Protein AF-A0A7Y4UH81-F1 (afdb_monomer)

Solvent-accessible surface area (backbone atoms only — not comparable to full-atom values): 15847 Å² total; per-residue (Å²): 135,81,87,89,79,61,69,38,48,38,46,36,42,36,43,50,53,72,85,37,46,56,83,72,76,69,72,43,49,103,84,30,41,36,91,85,60,34,36,53,45,70,41,88,90,43,88,36,34,39,32,44,33,40,73,42,84,60,77,89,83,88,86,81,84,91,74,88,83,87,77,70,76,57,55,67,92,91,72,85,78,74,82,45,81,77,49,65,50,57,66,77,90,62,74,50,54,78,57,93,94,44,81,46,78,73,62,79,56,60,46,65,77,39,58,43,62,53,53,39,26,34,70,34,75,34,39,37,33,38,38,49,33,47,74,58,73,46,38,25,32,58,78,68,45,66,34,54,76,80,43,72,33,48,48,36,38,29,30,32,40,38,85,87,53,46,63,35,37,37,39,42,32,35,84,87,42,82,70,42,56,40,68,68,31,43,56,36,51,81,94,53,62,37,48,47,34,66,80,73,78,80,85,77,50,75,75,38,65,57,94,49,62,46,48,74,43,63,77,44,77,67,63,38,32,42,77,76,41,71,50,73,45,53,54,46,46,70,45,46,81,22,50,41,42,54,30,25,76,55,87,79,92,64,65,46,22,44,26,38,31,30,67,36,72,37,68,18,68,37,102

Mean predicted aligned error: 14.72 Å

Foldseek 3Di:
DDDQDDWWKKKWKKFKDPQKFDADCPPQPPQQDDPQQWGWDDDPVDPRIIMIIHGDRDDDDDFDQPDDDDGDIDHDPPDDMDIDGPDMDIPDPQDWDDDPRGTDGQQDDWDWDAKPPLEDFAFDKIKTFTAQFAQFDWKAAPVRHTWAFPDTDRTITITGRHPPHAWAWMWIHHPNDDIDTHGIHHHADVPWAKDKDDQDDDDADAQDWDQWAIDIDTDADDKFKDWPDWDDAPQWDQGRRRGIGGGHNDDDDTDTKMWIAHPRRHIDIHD

pLDDT: mean 73.81, std 24.99, range [26.56, 98.62]

Sequence (271 aa):
MIAQDDIIAYDQVVTYDLAVLKLPVTPVDAAGTLSGGLTLTTNTAMAGQLTVSAFGVNSIVGTGTLLNLKLDVIGAAGMSSVLKIQKLVLNDDAQTNLTDGKVTIPPVCPTVTGIAPSSGAVGSVVTITGTNLSNVTSVKFSNNVTATITGNTATQVTVMVPAGAVNGPITVSKTGCTDVQTPVFTVGCTGVTITVNPATLAAATLNQAPNVTFTATGGTGPYQFTLSAGNLPNGLTLPTSGVMTGAPTVAGTFNFTVRARDANNCEGTRA

Nearest PDB structures (foldseek):
  1qhp-assembly1_A  TM=4.391E-01  e=5.306E-05  Geobacillus stearothermophilus
  1a47-assembly1_A  TM=4.465E-01  e=2.988E-04  Thermoanaerobacterium thermosulfurigenes
  1pby-assembly1_A  TM=2.417E-01  e=2.222E-04  Paracoccus denitrificans
  6arq-assembly1_D  TM=3.036E-01  e=3.423E-02  Homo sapiens
  3j8f-assembly1_7  TM=2.885E-01  e=2.809E-02  Homo sapiens

Structure (mmCIF, N/CA/C/O backbone):
data_AF-A0A7Y4UH81-F1
#
_entry.id   AF-A0A7Y4UH81-F1
#
loop_
_atom_site.group_PDB
_atom_site.id
_atom_site.type_symbol
_atom_site.label_atom_id
_atom_site.label_alt_id
_atom_site.label_comp_id
_atom_site.label_asym_id
_atom_site.label_entity_id
_atom_site.label_seq_id
_atom_site.pdbx_PDB_ins_code
_atom_site.Cartn_x
_atom_site.Cartn_y
_atom_site.Cartn_z
_atom_site.occupancy
_atom_site.B_iso_or_equiv
_atom_site.auth_seq_id
_atom_site.auth_comp_id
_atom_site.auth_asym_id
_atom_site.auth_atom_id
_atom_site.pdbx_PDB_model_num
ATOM 1 N N . MET A 1 1 ? -24.533 -3.492 1.949 1.00 28.70 1 MET A N 1
ATOM 2 C CA . MET A 1 1 ? -24.877 -4.445 3.022 1.00 28.70 1 MET A CA 1
ATOM 3 C C . MET A 1 1 ? -24.193 -3.922 4.274 1.00 28.70 1 MET A C 1
ATOM 5 O O . MET A 1 1 ? -22.973 -3.955 4.329 1.00 28.70 1 MET A O 1
ATOM 9 N N . ILE A 1 2 ? -24.941 -3.246 5.144 1.00 26.56 2 ILE A N 1
ATOM 10 C CA . ILE A 1 2 ? -24.410 -2.532 6.316 1.00 26.56 2 ILE A CA 1
ATOM 11 C C . ILE A 1 2 ? -24.405 -3.545 7.464 1.00 26.56 2 ILE A C 1
ATOM 13 O O . ILE A 1 2 ? -25.446 -4.146 7.716 1.00 26.56 2 ILE A O 1
ATOM 17 N N . ALA A 1 3 ? -23.249 -3.790 8.084 1.00 28.62 3 ALA A N 1
ATOM 18 C CA . ALA A 1 3 ? -23.172 -4.609 9.289 1.00 28.62 3 ALA A CA 1
ATOM 19 C C . ALA A 1 3 ? -23.913 -3.878 10.415 1.00 28.62 3 ALA A C 1
ATOM 21 O O . ALA A 1 3 ? -23.645 -2.709 10.691 1.00 28.62 3 ALA A O 1
ATOM 22 N N . GLN A 1 4 ? -24.911 -4.567 10.953 1.00 32.25 4 GLN A N 1
ATOM 23 C CA . GLN A 1 4 ? -25.835 -4.125 11.979 1.00 32.25 4 GLN A CA 1
ATOM 24 C C . GLN A 1 4 ? -25.342 -4.697 13.311 1.00 32.25 4 GLN A C 1
ATOM 26 O O . GLN A 1 4 ? -25.806 -5.747 13.724 1.00 32.25 4 GLN A O 1
ATOM 31 N N . ASP A 1 5 ? -24.408 -3.988 13.930 1.00 31.41 5 ASP A N 1
ATOM 32 C CA . ASP A 1 5 ? -23.955 -4.147 15.315 1.00 31.41 5 ASP A CA 1
ATOM 33 C C . ASP A 1 5 ? -24.194 -2.744 15.930 1.00 31.41 5 ASP A C 1
ATOM 35 O O . ASP A 1 5 ? -23.784 -1.748 15.332 1.00 31.41 5 ASP A O 1
ATOM 39 N N . ASP A 1 6 ? -24.915 -2.467 17.016 1.00 36.25 6 ASP A N 1
ATOM 40 C CA . ASP A 1 6 ? -25.464 -3.267 18.102 1.00 36.25 6 ASP A CA 1
ATOM 41 C C . ASP A 1 6 ? -26.554 -2.449 18.825 1.00 36.25 6 ASP A C 1
ATOM 43 O O . ASP A 1 6 ? -26.522 -1.212 18.864 1.00 36.25 6 ASP A O 1
ATOM 47 N N . ILE A 1 7 ? -27.520 -3.151 19.420 1.00 31.20 7 ILE A N 1
ATOM 48 C CA . ILE A 1 7 ? -28.606 -2.601 20.243 1.00 31.20 7 ILE A CA 1
ATOM 49 C C . ILE A 1 7 ? -28.052 -2.225 21.628 1.00 31.20 7 ILE A C 1
ATOM 51 O O . ILE A 1 7 ? -27.610 -3.095 22.383 1.00 31.20 7 ILE A O 1
ATOM 55 N N . ILE A 1 8 ? -28.133 -0.945 22.007 1.00 36.69 8 ILE A N 1
ATOM 56 C CA . ILE A 1 8 ? -27.682 -0.466 23.321 1.00 36.69 8 ILE A CA 1
ATOM 57 C C . ILE A 1 8 ? -28.879 -0.435 24.283 1.00 36.69 8 ILE A C 1
ATOM 59 O O . ILE A 1 8 ? -29.627 0.541 24.352 1.00 36.69 8 ILE A O 1
ATOM 63 N N . ALA A 1 9 ? -29.055 -1.506 25.058 1.00 35.16 9 ALA A N 1
ATOM 64 C CA . ALA A 1 9 ? -29.760 -1.401 26.331 1.00 35.16 9 ALA A CA 1
ATOM 65 C C . ALA A 1 9 ? -28.756 -0.910 27.378 1.00 35.16 9 ALA A C 1
ATOM 67 O O . ALA A 1 9 ? -27.587 -1.303 27.355 1.00 35.16 9 ALA A O 1
ATOM 68 N N . TYR A 1 10 ? -29.192 -0.016 28.258 1.00 42.19 10 TYR A N 1
ATOM 69 C CA . TYR A 1 10 ? -28.307 0.590 29.239 1.00 42.19 10 TYR A CA 1
ATOM 70 C C . TYR A 1 10 ? -28.938 0.580 30.634 1.00 42.19 10 TYR A C 1
ATOM 72 O O . TYR A 1 10 ? -30.104 0.951 30.747 1.00 42.19 10 TYR A O 1
ATOM 80 N N . ASP A 1 11 ? -28.167 0.181 31.658 1.00 40.31 11 ASP A N 1
ATOM 81 C CA . ASP A 1 11 ? -28.587 0.099 33.065 1.00 40.31 11 ASP A CA 1
ATOM 82 C C . ASP A 1 11 ? -27.658 0.924 33.993 1.00 40.31 11 ASP A C 1
ATOM 84 O O . ASP A 1 11 ? -26.450 0.657 34.093 1.00 40.31 11 ASP A O 1
ATOM 88 N N . GLN A 1 12 ? -28.182 1.974 34.644 1.00 46.16 12 GLN A N 1
ATOM 89 C CA . GLN A 1 12 ? -27.487 2.718 35.718 1.00 46.16 12 GLN A CA 1
ATOM 90 C C . GLN A 1 12 ? -27.801 2.106 37.053 1.00 46.16 12 GLN A C 1
ATOM 92 O O . GLN A 1 12 ? -28.948 1.781 37.300 1.00 46.16 12 GLN A O 1
ATOM 97 N N . VAL A 1 13 ? -26.835 2.140 37.965 1.00 41.31 13 VAL A N 1
ATOM 98 C CA . VAL A 1 13 ? -27.084 1.930 39.388 1.00 41.31 13 VAL A CA 1
ATOM 99 C C . VAL A 1 13 ? -26.597 3.153 40.166 1.00 41.31 13 VAL A C 1
ATOM 101 O O . VAL A 1 13 ? -25.401 3.451 40.219 1.00 41.31 13 VAL A O 1
ATOM 104 N N . VAL A 1 14 ? -27.539 3.873 40.768 1.00 45.22 14 VAL A N 1
ATOM 105 C CA . VAL A 1 14 ? -27.334 5.138 41.478 1.00 45.22 14 VAL A CA 1
ATOM 106 C C . VAL A 1 14 ? -27.597 4.924 42.962 1.00 45.22 14 VAL A C 1
ATOM 108 O O . VAL A 1 14 ? -28.639 4.391 43.320 1.00 45.22 14 VAL A O 1
ATOM 111 N N . THR A 1 15 ? -26.686 5.338 43.844 1.00 42.66 15 THR A N 1
ATOM 112 C CA . THR A 1 15 ? -26.898 5.208 45.297 1.00 42.66 15 THR A CA 1
ATOM 113 C C . THR A 1 15 ? -27.178 6.556 45.949 1.00 42.66 15 THR A C 1
ATOM 115 O O . THR A 1 15 ? -26.509 7.541 45.639 1.00 42.66 15 THR A O 1
ATOM 118 N N . TYR A 1 16 ? -28.173 6.599 46.831 1.00 39.72 16 TYR A N 1
ATOM 119 C CA . TYR A 1 16 ? -28.635 7.778 47.553 1.00 39.72 16 TYR A CA 1
ATOM 120 C C . TYR A 1 16 ? -28.952 7.429 49.011 1.00 39.72 16 TYR A C 1
ATOM 122 O O . TYR A 1 16 ? -29.270 6.287 49.341 1.00 39.72 16 TYR A O 1
ATOM 130 N N . ASP A 1 17 ? -28.872 8.424 49.890 1.00 42.78 17 ASP A N 1
ATOM 131 C CA . ASP A 1 17 ? -29.295 8.275 51.278 1.00 42.78 17 ASP A CA 1
ATOM 132 C C . ASP A 1 17 ? -30.824 8.420 51.379 1.00 42.78 17 ASP A C 1
ATOM 134 O O . ASP A 1 17 ? -31.393 9.467 51.055 1.00 42.78 17 ASP A O 1
ATOM 138 N N . LEU A 1 18 ? -31.494 7.363 51.846 1.00 41.56 18 LEU A N 1
ATOM 139 C CA . LEU A 1 18 ? -32.948 7.320 52.041 1.00 41.56 18 LEU A CA 1
ATOM 140 C C . LEU A 1 18 ? -33.452 8.292 53.115 1.00 41.56 18 LEU A C 1
ATOM 142 O O . LEU A 1 18 ? -34.646 8.602 53.137 1.00 41.56 18 LEU A O 1
ATOM 146 N N . ALA A 1 19 ? -32.576 8.776 53.999 1.00 35.12 19 ALA A N 1
ATOM 147 C CA . ALA A 1 19 ? -32.918 9.794 54.987 1.00 35.12 19 ALA A CA 1
ATOM 148 C C . ALA A 1 19 ? -32.981 11.214 54.387 1.00 35.12 19 ALA A C 1
ATOM 150 O O . ALA A 1 19 ? -33.517 12.118 55.030 1.00 35.12 19 ALA A O 1
ATOM 151 N N . VAL A 1 20 ? -32.459 11.413 53.166 1.00 31.33 20 VAL A N 1
ATOM 152 C CA . VAL A 1 20 ? -32.210 12.740 52.569 1.00 31.33 20 VAL A CA 1
ATOM 153 C C . VAL A 1 20 ? -32.859 12.916 51.187 1.00 31.33 20 VAL A C 1
ATOM 155 O O . VAL A 1 20 ? -33.279 14.022 50.844 1.00 31.33 20 VAL A O 1
ATOM 158 N N . LEU A 1 21 ? -32.977 11.852 50.385 1.00 29.73 21 LEU A N 1
ATOM 159 C CA . LEU A 1 21 ? -33.647 11.878 49.080 1.00 29.73 21 LEU A CA 1
ATOM 160 C C . LEU A 1 21 ? -34.890 10.979 49.075 1.00 29.73 21 LEU A C 1
ATOM 162 O O . LEU A 1 21 ? -34.806 9.771 49.295 1.00 29.73 21 LEU A O 1
ATOM 166 N N . LYS A 1 22 ? -36.046 11.565 48.742 1.00 41.88 22 LYS A N 1
ATOM 167 C CA . LYS A 1 22 ? -37.283 10.843 48.412 1.00 41.88 22 LYS A CA 1
ATOM 168 C C . LYS A 1 22 ? -37.619 11.102 46.947 1.00 41.88 22 LYS A C 1
ATOM 170 O O . LYS A 1 22 ? -37.708 12.256 46.543 1.00 41.88 22 LYS A O 1
ATOM 175 N N . LEU A 1 23 ? -37.815 10.045 46.159 1.00 38.44 23 LEU A N 1
ATOM 176 C CA . LEU A 1 23 ? -38.256 10.178 44.770 1.00 38.44 23 LEU A CA 1
ATOM 177 C C . LEU A 1 23 ? -39.734 10.607 44.749 1.00 38.44 23 LEU A C 1
ATOM 179 O O . LEU A 1 23 ? -40.561 9.919 45.356 1.00 38.44 23 LEU A O 1
ATOM 183 N N . PRO A 1 24 ? -40.104 11.711 44.078 1.00 38.59 24 PRO A N 1
ATOM 184 C CA . PRO A 1 24 ? -41.506 11.998 43.816 1.00 38.59 24 PRO A CA 1
ATOM 185 C C . PRO A 1 24 ? -42.056 10.929 42.864 1.00 38.59 24 PRO A C 1
ATOM 187 O O . PRO A 1 24 ? -41.487 10.664 41.810 1.00 38.59 24 PRO A O 1
ATOM 190 N N . VAL A 1 25 ? -43.175 10.306 43.236 1.00 38.47 25 VAL A N 1
ATOM 191 C CA . VAL A 1 25 ? -43.816 9.180 42.521 1.00 38.47 25 VAL A CA 1
ATOM 192 C C . VAL A 1 25 ? -44.454 9.568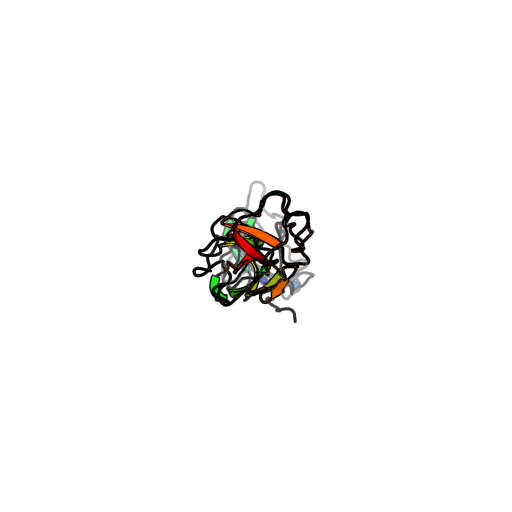 41.175 1.00 38.47 25 VAL A C 1
ATOM 194 O O . VAL A 1 25 ? -45.261 8.832 40.622 1.00 38.47 25 VAL A O 1
ATOM 197 N N . THR A 1 26 ? -44.106 10.715 40.601 1.00 36.75 26 THR A N 1
ATOM 198 C CA . THR A 1 26 ? -44.703 11.213 39.357 1.00 36.75 26 THR A CA 1
ATOM 199 C C . THR A 1 26 ? -43.615 11.777 38.444 1.00 36.75 26 THR A C 1
ATOM 201 O O . THR A 1 26 ? -42.910 12.686 38.883 1.00 36.75 26 THR A O 1
ATOM 204 N N . PRO A 1 27 ? -43.472 11.290 37.193 1.00 40.78 27 PRO A N 1
ATOM 205 C CA . PRO A 1 27 ? -44.455 10.544 36.407 1.00 40.78 27 PRO A CA 1
ATOM 206 C C . PRO A 1 27 ? -44.073 9.061 36.271 1.00 40.78 27 PRO A C 1
ATOM 208 O O . PRO A 1 27 ? -43.687 8.631 35.191 1.00 40.78 27 PRO A O 1
ATOM 211 N N . VAL A 1 28 ? -44.143 8.292 37.358 1.00 39.91 28 VAL A N 1
ATOM 212 C CA . VAL A 1 28 ? -43.910 6.844 37.323 1.00 39.91 28 VAL A CA 1
ATOM 213 C C . VAL A 1 28 ? -45.283 6.172 37.310 1.00 39.91 28 VAL A C 1
ATOM 215 O O . VAL A 1 28 ? -46.068 6.375 38.238 1.00 39.91 28 VAL A O 1
ATOM 218 N N . ASP A 1 29 ? -45.627 5.440 36.250 1.00 44.34 29 ASP A N 1
ATOM 219 C CA . ASP A 1 29 ? -46.840 4.614 36.272 1.00 44.34 29 ASP A CA 1
ATOM 220 C C . ASP A 1 29 ? -46.725 3.497 37.331 1.00 44.34 29 ASP A C 1
ATOM 222 O O . ASP A 1 29 ? -45.662 3.265 37.907 1.00 44.34 29 ASP A O 1
ATOM 226 N N . ALA A 1 30 ? -47.817 2.781 37.616 1.00 42.78 30 ALA A N 1
ATOM 227 C CA . ALA A 1 30 ? -47.825 1.710 38.622 1.00 42.78 30 ALA A CA 1
ATOM 228 C C . ALA A 1 30 ? -46.824 0.561 38.334 1.00 42.78 30 ALA A C 1
ATOM 230 O O . ALA A 1 30 ? -46.660 -0.319 39.178 1.00 42.78 30 ALA A O 1
ATOM 231 N N . ALA A 1 31 ? -46.168 0.573 37.166 1.00 47.56 31 ALA A N 1
ATOM 232 C CA . ALA A 1 31 ? -45.163 -0.387 36.730 1.00 47.56 31 ALA A CA 1
ATOM 233 C C . ALA A 1 31 ? -43.713 0.149 36.768 1.00 47.56 31 ALA A C 1
ATOM 235 O O . ALA A 1 31 ? -42.798 -0.637 36.531 1.00 47.56 31 ALA A O 1
ATOM 236 N N . GLY A 1 32 ? -43.463 1.426 37.097 1.00 47.88 32 GLY A N 1
ATOM 237 C CA . GLY A 1 32 ? -42.094 1.968 37.174 1.00 47.88 32 GLY A CA 1
ATOM 238 C C . GLY A 1 32 ? -41.628 2.778 35.954 1.00 47.88 32 GLY A C 1
ATOM 239 O O . GLY A 1 32 ? -40.447 3.133 35.875 1.00 47.88 32 GLY A O 1
ATOM 240 N N . THR A 1 33 ? -42.511 3.071 34.996 1.00 41.03 33 THR A N 1
ATOM 241 C CA . THR A 1 33 ? -42.127 3.593 33.671 1.00 41.03 33 THR A CA 1
ATOM 242 C C . THR A 1 33 ? -42.256 5.115 33.586 1.00 41.03 33 THR A C 1
ATOM 244 O O . THR A 1 33 ? -43.304 5.674 33.913 1.00 41.03 33 THR A O 1
ATOM 247 N N . LEU A 1 34 ? -41.204 5.789 33.109 1.00 42.75 34 LEU A N 1
ATOM 248 C CA . LEU A 1 34 ? -41.209 7.201 32.716 1.00 42.75 34 LEU A CA 1
ATOM 249 C C . LEU A 1 34 ? -41.473 7.351 31.201 1.00 42.75 34 LEU A C 1
ATOM 251 O O . LEU A 1 34 ? -41.205 6.454 30.399 1.00 42.75 34 LEU A O 1
ATOM 255 N N . SER A 1 35 ? -41.938 8.532 30.780 1.00 42.62 35 SER A N 1
ATOM 256 C CA . SER A 1 35 ? -42.075 8.911 29.361 1.00 42.62 35 SER A CA 1
ATOM 257 C C . SER A 1 35 ? -40.779 8.660 28.568 1.00 42.62 35 SER A C 1
ATOM 259 O O . SER A 1 35 ? -39.740 9.222 28.905 1.00 42.62 35 SER A O 1
ATOM 261 N N . GLY A 1 36 ? -40.856 7.887 27.475 1.00 49.44 36 GLY A N 1
ATOM 262 C CA . GLY A 1 36 ? -39.732 7.638 26.556 1.00 49.44 36 GLY A CA 1
ATOM 263 C C . GLY A 1 36 ? -39.054 6.266 26.679 1.00 49.44 36 GLY A C 1
ATOM 264 O O . GLY A 1 36 ? -37.980 6.087 26.116 1.00 49.44 36 GLY A O 1
ATOM 265 N N . GLY A 1 37 ? -39.654 5.302 27.393 1.00 49.28 37 GLY A N 1
ATOM 266 C CA . GLY A 1 37 ? -39.103 3.941 27.534 1.00 49.28 37 GLY A CA 1
ATOM 267 C C . GLY A 1 37 ? -37.986 3.823 28.577 1.00 49.28 37 GLY A C 1
ATOM 268 O O . GLY A 1 37 ? -37.239 2.846 28.583 1.00 49.28 37 GLY A O 1
ATOM 269 N N . LEU A 1 38 ? -37.870 4.834 29.443 1.00 48.62 38 LEU A N 1
ATOM 270 C CA . LEU A 1 38 ? -36.972 4.869 30.589 1.00 48.62 38 LEU A CA 1
ATOM 271 C C . LEU A 1 38 ? -37.691 4.241 31.792 1.00 48.62 38 LEU A C 1
ATOM 273 O O . LEU A 1 38 ? -38.763 4.704 32.176 1.00 48.62 38 LEU A O 1
ATOM 277 N N . THR A 1 39 ? -37.113 3.210 32.396 1.00 54.94 39 THR A N 1
ATOM 278 C CA . THR A 1 39 ? -37.646 2.566 33.604 1.00 54.94 39 THR A CA 1
ATOM 279 C C . THR A 1 39 ? -36.772 2.944 34.792 1.00 54.94 39 THR A C 1
ATOM 281 O O . THR A 1 39 ? -35.544 2.892 34.704 1.00 54.94 39 THR A O 1
ATOM 284 N N . LEU A 1 40 ? -37.398 3.353 35.894 1.00 54.62 40 LEU A N 1
ATOM 285 C CA . LEU A 1 40 ? -36.723 3.609 37.162 1.00 54.62 40 LEU A CA 1
ATOM 286 C C . LEU A 1 40 ? -37.158 2.543 38.159 1.00 54.62 40 LEU A C 1
ATOM 288 O O . LEU A 1 40 ? -38.323 2.503 38.552 1.00 54.62 40 LEU A O 1
ATOM 292 N N . THR A 1 41 ? -36.237 1.695 38.598 1.00 55.44 41 THR A N 1
ATOM 293 C CA . THR A 1 41 ? -36.550 0.645 39.574 1.00 55.44 41 THR A CA 1
ATOM 294 C C . THR A 1 41 ? -35.727 0.857 40.833 1.00 55.44 41 THR A C 1
ATOM 296 O O . THR A 1 41 ? -34.502 0.903 40.790 1.00 55.44 41 THR A O 1
ATOM 299 N N . THR A 1 42 ? -36.385 1.002 41.980 1.00 50.34 42 THR A N 1
ATOM 300 C CA . THR A 1 42 ? -35.697 0.969 43.273 1.00 50.34 42 THR A CA 1
ATOM 301 C C . THR A 1 42 ? -35.351 -0.479 43.607 1.00 50.34 42 THR A C 1
ATOM 303 O O . THR A 1 42 ? -36.194 -1.371 43.502 1.00 50.34 42 THR A O 1
ATOM 306 N N . ASN A 1 43 ? -34.105 -0.748 43.999 1.00 50.06 43 ASN A N 1
ATOM 307 C CA . ASN A 1 43 ? -33.724 -2.099 44.396 1.00 50.06 43 ASN A CA 1
ATOM 308 C C . ASN A 1 43 ? -34.275 -2.389 45.800 1.00 50.06 43 ASN A C 1
ATOM 310 O O . ASN A 1 43 ? -33.766 -1.885 46.801 1.00 50.06 43 ASN A O 1
ATOM 314 N N . THR A 1 44 ? -35.306 -3.227 45.894 1.00 45.72 44 THR A N 1
ATOM 315 C CA . THR A 1 44 ? -35.934 -3.580 47.177 1.00 45.72 44 THR A CA 1
ATOM 316 C C . THR A 1 44 ? -35.041 -4.436 48.078 1.00 45.72 44 THR A C 1
ATOM 318 O O . THR A 1 44 ? -35.298 -4.514 49.276 1.00 45.72 44 THR A O 1
ATOM 321 N N . ALA A 1 45 ? -33.993 -5.064 47.533 1.00 44.31 45 ALA A N 1
ATOM 322 C CA . ALA A 1 45 ? -33.003 -5.822 48.297 1.00 44.31 45 ALA A CA 1
ATOM 323 C C . ALA A 1 45 ? -31.842 -4.947 48.814 1.00 44.31 45 ALA A C 1
ATOM 325 O O . ALA A 1 45 ? -31.139 -5.356 49.737 1.00 44.31 45 ALA A O 1
ATOM 326 N N . MET A 1 46 ? -31.642 -3.744 48.253 1.00 47.66 46 MET A N 1
ATOM 327 C CA . MET A 1 46 ? -30.588 -2.799 48.645 1.00 47.66 46 MET A CA 1
ATOM 328 C C . MET A 1 46 ? -31.143 -1.378 48.773 1.00 47.66 46 MET A C 1
ATOM 330 O O . MET A 1 46 ? -31.195 -0.606 47.815 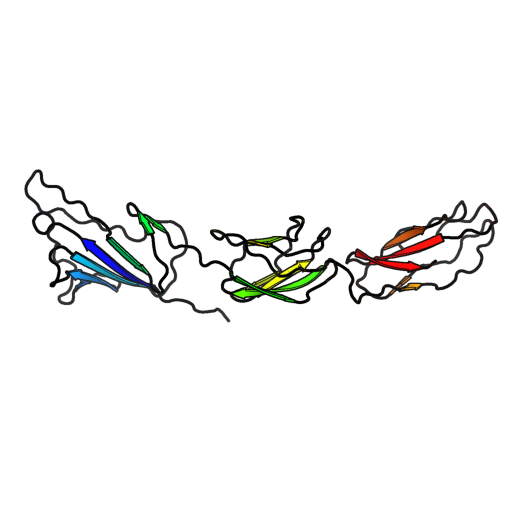1.00 47.66 46 MET A O 1
ATOM 334 N N . ALA A 1 47 ? -31.532 -1.030 49.997 1.00 44.38 47 ALA A N 1
ATOM 335 C CA . ALA A 1 47 ? -32.048 0.282 50.358 1.00 44.38 47 ALA A CA 1
ATOM 336 C C . ALA A 1 47 ? -31.098 1.412 49.887 1.00 44.38 47 ALA A C 1
ATOM 338 O O . ALA A 1 47 ? -29.907 1.392 50.193 1.00 44.38 47 ALA A O 1
ATOM 339 N N . GLY A 1 48 ? -31.624 2.386 49.132 1.00 48.94 48 GLY A N 1
ATOM 340 C CA . GLY A 1 48 ? -30.859 3.530 48.621 1.00 48.94 48 GLY A CA 1
ATOM 341 C C . GLY A 1 48 ? -30.239 3.321 47.243 1.00 48.94 48 GLY A C 1
ATOM 342 O O . GLY A 1 48 ? -29.429 4.136 46.832 1.00 48.94 48 GLY A O 1
ATOM 343 N N . GLN A 1 49 ? -30.588 2.261 46.513 1.00 50.94 49 GLN A N 1
ATOM 344 C CA . GLN A 1 49 ? -30.121 2.027 45.147 1.00 50.94 49 GLN A CA 1
ATOM 345 C C . GLN A 1 49 ? -31.261 2.219 44.126 1.00 50.94 49 GLN A C 1
ATOM 347 O O . GLN A 1 49 ? -32.335 1.633 44.261 1.00 50.94 49 GLN A O 1
ATOM 352 N N . LEU A 1 50 ? -31.021 3.049 43.110 1.00 55.53 50 LEU A N 1
ATOM 353 C CA . LEU A 1 50 ? -31.916 3.353 41.998 1.00 55.53 50 LEU A CA 1
ATOM 354 C C . LEU A 1 50 ? -31.307 2.831 40.703 1.00 55.53 50 LEU A C 1
ATOM 356 O O . LEU A 1 50 ? -30.207 3.235 40.324 1.00 55.53 50 LEU A O 1
ATOM 360 N N . THR A 1 51 ? -32.049 1.975 40.023 1.00 55.50 51 THR A N 1
ATOM 361 C CA . THR A 1 51 ? -31.696 1.472 38.710 1.00 55.50 51 THR A CA 1
ATOM 362 C C . THR A 1 51 ? -32.378 2.308 37.628 1.00 55.50 51 THR A C 1
ATOM 364 O O . THR A 1 51 ? -33.583 2.540 37.721 1.00 55.50 51 THR A O 1
ATOM 367 N N . VAL A 1 52 ? -31.625 2.801 36.639 1.00 57.09 52 VAL A N 1
ATOM 368 C CA . VAL A 1 52 ? -32.167 3.578 35.507 1.00 57.09 52 VAL A CA 1
ATOM 369 C C . VAL A 1 52 ? -31.906 2.819 34.215 1.00 57.09 52 VAL A C 1
ATOM 371 O O . VAL A 1 52 ? -30.761 2.771 33.767 1.00 57.09 52 VAL A O 1
ATOM 374 N N . SER A 1 53 ? -32.955 2.276 33.603 1.00 53.31 53 SER A N 1
ATOM 375 C CA . SER A 1 53 ? -32.840 1.480 32.380 1.00 53.31 53 SER A CA 1
ATOM 376 C C . SER A 1 53 ? -33.487 2.190 31.192 1.00 53.31 53 SER A C 1
ATOM 378 O O . SER A 1 53 ? -34.625 2.638 31.300 1.00 53.31 53 SER A O 1
ATOM 380 N N . ALA A 1 54 ? -32.803 2.287 30.051 1.00 54.31 54 ALA A N 1
ATOM 381 C CA . ALA A 1 54 ? -33.369 2.832 28.809 1.00 54.31 54 ALA A CA 1
ATOM 382 C C . ALA A 1 54 ? -33.185 1.850 27.644 1.00 54.31 54 ALA A C 1
ATOM 384 O O . ALA A 1 54 ? -32.112 1.262 27.494 1.00 54.31 54 ALA A O 1
ATOM 385 N N . PHE A 1 55 ? -34.204 1.713 26.791 1.00 44.53 55 PHE A N 1
ATOM 386 C CA . PHE A 1 55 ? -34.127 0.925 25.556 1.00 44.53 55 PHE A CA 1
ATOM 387 C C . PHE A 1 55 ? -33.945 1.855 24.348 1.00 44.53 55 PHE A C 1
ATOM 389 O O . PHE A 1 55 ? -34.908 2.450 23.865 1.00 44.53 55 PHE A O 1
ATOM 396 N N . GLY A 1 56 ? -32.708 2.000 23.862 1.00 46.69 56 GLY A N 1
ATOM 397 C CA . GLY A 1 56 ? -32.391 2.760 22.651 1.00 46.69 56 GLY A CA 1
ATOM 398 C C . GLY A 1 56 ? -31.844 1.852 21.548 1.00 46.69 56 GLY A C 1
ATOM 399 O O . GLY A 1 56 ? -30.844 1.173 21.731 1.00 46.69 56 GLY A O 1
ATOM 400 N N . VAL A 1 57 ? -32.476 1.852 20.373 1.00 33.78 57 VAL A N 1
ATOM 401 C CA . VAL A 1 57 ? -32.097 0.994 19.228 1.00 33.78 57 VAL A CA 1
ATOM 402 C C . VAL A 1 57 ? -30.940 1.539 18.371 1.00 33.78 57 VAL A C 1
ATOM 404 O O . VAL A 1 57 ? -30.650 0.963 17.329 1.00 33.78 57 VAL A O 1
ATOM 407 N N . ASN A 1 58 ? -30.271 2.625 18.784 1.00 38.41 58 ASN A N 1
ATOM 408 C CA . ASN A 1 58 ? -29.225 3.285 17.990 1.00 38.41 58 ASN A CA 1
ATOM 409 C C . ASN A 1 58 ? -27.936 3.505 18.799 1.00 38.41 58 ASN A C 1
ATOM 411 O O . ASN A 1 58 ? -27.986 3.939 19.951 1.00 38.41 58 ASN A O 1
ATOM 415 N N . SER A 1 59 ? -26.786 3.261 18.165 1.00 40.47 59 SER A N 1
ATOM 416 C CA . SER A 1 59 ? -25.459 3.438 18.760 1.00 40.47 59 SER A CA 1
ATOM 417 C C . SER A 1 59 ? -25.167 4.898 19.132 1.00 40.47 59 SER A C 1
ATOM 419 O O . SER A 1 59 ? -25.440 5.814 18.356 1.00 40.47 59 SER A O 1
ATOM 421 N N . ILE A 1 60 ? -24.558 5.124 20.300 1.00 41.66 60 ILE A N 1
ATOM 422 C CA . ILE A 1 60 ? -24.113 6.450 20.753 1.00 41.66 60 ILE A CA 1
ATOM 423 C C . ILE A 1 60 ? -22.638 6.622 20.371 1.00 41.66 60 ILE A C 1
ATOM 425 O O . ILE A 1 60 ? -21.786 5.867 20.831 1.00 41.66 60 ILE A O 1
ATOM 429 N N . VAL A 1 61 ? -22.323 7.623 19.544 1.00 36.91 61 VAL A N 1
ATOM 430 C CA . VAL A 1 61 ? -20.949 7.994 19.157 1.00 36.91 61 VAL A CA 1
ATOM 431 C C . VAL A 1 61 ? -20.676 9.463 19.490 1.00 36.91 61 VAL A C 1
ATOM 433 O O . VAL A 1 61 ? -21.532 10.316 19.268 1.00 36.91 61 VAL A O 1
ATOM 436 N N . GLY A 1 62 ? -19.480 9.775 20.005 1.00 36.94 62 GLY A N 1
ATOM 437 C CA . GLY A 1 62 ? -19.042 11.147 20.309 1.00 36.94 62 GLY A CA 1
ATOM 438 C C . GLY A 1 62 ? -18.686 11.393 21.781 1.00 36.94 62 GLY A C 1
ATOM 439 O O . GLY A 1 62 ? -18.551 10.460 22.569 1.00 36.94 62 GLY A O 1
ATOM 440 N N . THR A 1 63 ? -18.501 12.665 22.145 1.00 33.91 63 THR A N 1
ATOM 441 C CA . THR A 1 63 ? -18.273 13.128 23.524 1.00 33.91 63 THR A CA 1
ATOM 442 C C . THR A 1 63 ? -19.436 14.020 23.967 1.00 33.91 63 THR A C 1
ATOM 444 O O . THR A 1 63 ? -19.872 14.891 23.219 1.00 33.91 63 THR A O 1
ATOM 447 N N . GLY A 1 64 ? -19.965 13.816 25.176 1.00 36.00 64 GLY A N 1
ATOM 448 C CA . GLY A 1 64 ? -21.090 14.603 25.690 1.00 36.00 64 GLY A CA 1
ATOM 449 C C . GLY A 1 64 ? -21.703 14.028 26.966 1.00 36.00 64 GLY A C 1
ATOM 450 O O . GLY A 1 64 ? -21.278 12.984 27.458 1.00 36.00 64 GLY A O 1
ATOM 451 N N . THR A 1 65 ? -22.707 14.722 27.502 1.00 39.72 65 THR A N 1
ATOM 452 C CA . THR A 1 65 ? -23.492 14.271 28.660 1.00 39.72 65 THR A CA 1
ATOM 453 C C . THR A 1 65 ? -24.629 13.367 28.180 1.00 39.72 65 THR A C 1
ATOM 455 O O . THR A 1 65 ? -25.533 13.847 27.503 1.00 39.72 65 THR A O 1
ATOM 458 N N . LEU A 1 66 ? -24.596 12.070 28.519 1.00 45.78 66 LEU A N 1
ATOM 459 C CA . LEU A 1 66 ? -25.618 11.098 28.085 1.00 45.78 66 LEU A CA 1
ATOM 460 C C . LEU A 1 66 ? -26.973 11.272 28.785 1.00 45.78 66 LEU A C 1
ATOM 462 O O . LEU A 1 66 ? -28.018 11.052 28.182 1.00 45.78 66 LEU A O 1
ATOM 466 N N . LEU A 1 67 ? -26.962 11.627 30.066 1.00 50.22 67 LEU A N 1
ATOM 467 C CA . LEU A 1 67 ? -28.158 11.776 30.882 1.00 50.22 67 LEU A CA 1
ATOM 468 C C . LEU A 1 67 ? -27.911 12.887 31.895 1.00 50.22 67 LEU A C 1
ATOM 470 O O . LEU A 1 67 ? -26.859 12.922 32.530 1.00 50.22 67 LEU A O 1
ATOM 474 N N . ASN A 1 68 ? -28.891 13.772 32.062 1.00 42.84 68 ASN A N 1
ATOM 475 C CA . ASN A 1 68 ? -28.881 14.773 33.118 1.00 42.84 68 ASN A CA 1
ATOM 476 C C . ASN A 1 68 ? -30.068 14.498 34.048 1.00 42.84 68 ASN A C 1
ATOM 478 O O . ASN A 1 68 ? -31.212 14.788 33.704 1.00 42.84 68 ASN A O 1
ATOM 482 N N . LEU A 1 69 ? -29.807 13.881 35.202 1.00 49.75 69 LEU A N 1
ATOM 483 C CA . LEU A 1 69 ? -30.830 13.611 36.213 1.00 49.75 69 LEU A CA 1
ATOM 484 C C . LEU A 1 69 ? -30.907 14.799 37.168 1.00 49.75 69 LEU A C 1
ATOM 486 O O . LEU A 1 69 ? -29.964 15.065 37.911 1.00 49.75 69 LEU A O 1
ATOM 490 N N . LYS A 1 70 ? -32.044 15.496 37.175 1.00 42.53 70 LYS A N 1
ATOM 491 C CA . LYS A 1 70 ? -32.365 16.453 38.234 1.00 42.53 70 LYS A CA 1
ATOM 492 C C . LYS A 1 70 ? -33.170 15.722 39.304 1.00 42.53 70 LYS A C 1
ATOM 494 O O . LYS A 1 70 ? -34.298 15.315 39.047 1.00 42.53 70 LYS A O 1
ATOM 499 N N . LEU A 1 71 ? -32.584 15.545 40.481 1.00 48.34 71 LEU A N 1
ATOM 500 C CA . LEU A 1 71 ? -33.261 14.982 41.646 1.00 48.34 71 LEU A CA 1
ATOM 501 C C . LEU A 1 71 ? -33.459 16.097 42.672 1.00 48.34 71 LEU A C 1
ATOM 503 O O . LEU A 1 71 ? -32.496 16.775 43.033 1.00 48.34 71 LEU A O 1
ATOM 507 N N . ASP A 1 72 ? -34.690 16.291 43.135 1.00 41.44 72 ASP A N 1
ATOM 508 C CA . ASP A 1 72 ? -34.973 17.236 44.211 1.00 41.44 72 ASP A CA 1
ATOM 509 C C . ASP A 1 72 ? -34.633 16.593 45.564 1.00 41.44 72 ASP A C 1
ATOM 511 O O . ASP A 1 72 ? -35.026 15.464 45.866 1.00 41.44 72 ASP A O 1
ATOM 515 N N . VAL A 1 73 ? -33.873 17.314 46.387 1.00 40.91 73 VAL A N 1
ATOM 516 C CA . VAL A 1 73 ? -33.528 16.886 47.746 1.00 40.91 73 VAL A CA 1
ATOM 517 C C . VAL A 1 73 ? -34.698 17.225 48.667 1.00 40.91 73 VAL A C 1
ATOM 519 O O . VAL A 1 73 ? -35.055 18.393 48.809 1.00 40.91 73 VAL A O 1
ATOM 522 N N . ILE A 1 74 ? -35.287 16.218 49.314 1.00 44.00 74 ILE A N 1
ATOM 523 C CA . ILE A 1 74 ? -36.359 16.399 50.302 1.00 44.00 74 ILE A CA 1
ATOM 524 C C . ILE A 1 74 ? -35.798 15.978 51.664 1.00 44.00 74 ILE A C 1
ATOM 526 O O . ILE A 1 74 ? -35.930 14.824 52.065 1.00 44.00 74 ILE A O 1
ATOM 530 N N . GLY A 1 75 ? -35.160 16.915 52.369 1.00 41.97 75 GLY A N 1
ATOM 531 C CA . GLY A 1 75 ? -34.511 16.667 53.659 1.00 41.97 75 GLY A CA 1
ATOM 532 C C . GLY A 1 75 ? -34.554 17.876 54.597 1.00 41.97 75 GLY A C 1
ATOM 533 O O . GLY A 1 75 ? -34.883 18.989 54.187 1.00 41.97 75 GLY A O 1
ATOM 534 N N . ALA A 1 76 ? -34.240 17.653 55.876 1.00 38.50 76 ALA A N 1
ATOM 535 C CA . ALA A 1 76 ? -34.132 18.724 56.867 1.00 38.50 76 ALA A CA 1
ATOM 536 C C . ALA A 1 76 ? -32.995 19.702 56.507 1.00 38.50 76 ALA A C 1
ATOM 538 O O . ALA A 1 76 ? -31.983 19.310 55.920 1.00 38.50 76 ALA A O 1
ATOM 539 N N . ALA A 1 77 ? -33.151 20.980 56.868 1.00 37.16 77 ALA A N 1
ATOM 540 C CA . ALA A 1 77 ? -32.157 22.015 56.587 1.00 37.16 77 ALA A CA 1
ATOM 541 C C . ALA A 1 77 ? -30.766 21.618 57.124 1.00 37.16 77 ALA A C 1
ATOM 543 O O . ALA A 1 77 ? -30.625 21.282 58.297 1.00 37.16 77 ALA A O 1
ATOM 544 N N . GLY A 1 78 ? -29.745 21.667 56.261 1.00 40.78 78 GLY A N 1
ATOM 545 C CA . GLY A 1 78 ? -28.355 21.343 56.612 1.00 40.78 78 GLY A CA 1
ATOM 546 C C . GLY A 1 78 ? -27.875 19.939 56.224 1.00 40.78 78 GLY A C 1
ATOM 547 O O . GLY A 1 78 ? -26.706 19.633 56.446 1.00 40.78 78 GLY A O 1
ATOM 548 N N . MET A 1 79 ? -28.718 19.095 55.621 1.00 38.91 79 MET A N 1
ATOM 549 C CA . MET A 1 79 ? -28.294 17.792 55.088 1.00 38.91 79 MET A CA 1
ATOM 550 C C . MET A 1 79 ? -27.814 17.888 53.630 1.00 38.91 79 MET A C 1
ATOM 552 O O . MET A 1 79 ? -28.365 18.643 52.832 1.00 38.91 79 MET A O 1
ATOM 556 N N . SER A 1 80 ? -26.797 17.094 53.278 1.00 39.47 80 SER A N 1
ATOM 557 C CA . SER A 1 80 ? -26.269 16.949 51.915 1.00 39.47 80 SER A CA 1
ATOM 558 C C . SER A 1 80 ? -26.194 15.469 51.550 1.00 39.47 80 SER A C 1
ATOM 560 O O . SER A 1 80 ? -25.810 14.643 52.375 1.00 39.47 80 SER A O 1
ATOM 562 N N . SER A 1 81 ? -26.560 15.130 50.317 1.00 41.59 81 SER A N 1
ATOM 563 C CA . SER A 1 81 ? -26.394 13.793 49.746 1.00 41.59 81 SER A CA 1
ATOM 564 C C . SER A 1 81 ? -25.548 13.884 48.490 1.00 41.59 81 SER A C 1
ATOM 566 O O . SER A 1 81 ? -25.770 14.751 47.648 1.00 41.59 81 SER A O 1
ATOM 568 N N . VAL A 1 82 ? -24.584 12.976 48.354 1.00 43.34 82 VAL A N 1
ATOM 569 C CA . VAL A 1 82 ? -23.737 12.882 47.162 1.00 43.34 82 VAL A CA 1
ATOM 570 C C . VAL A 1 82 ? -24.287 11.775 46.273 1.00 43.34 82 VAL A C 1
ATOM 572 O O . VAL A 1 82 ? -24.223 10.603 46.638 1.00 43.34 82 VAL A O 1
ATOM 575 N N . LEU A 1 83 ? -24.808 12.138 45.100 1.00 46.72 83 LEU A N 1
ATOM 576 C CA . LEU A 1 83 ? -25.198 11.174 44.075 1.00 46.72 83 LEU A CA 1
ATOM 577 C C . LEU A 1 83 ? -23.933 10.630 43.404 1.00 46.72 83 LEU A C 1
ATOM 579 O O . LEU A 1 83 ? -23.256 11.357 42.679 1.00 46.72 83 LEU A O 1
ATOM 583 N N . LYS A 1 84 ? -23.590 9.364 43.653 1.00 49.28 84 LYS A N 1
ATOM 584 C CA . LYS A 1 84 ? -22.447 8.709 42.998 1.00 49.28 84 LYS A CA 1
ATOM 585 C C . LYS A 1 84 ? -22.946 7.685 41.989 1.00 49.28 84 LYS A C 1
ATOM 587 O O . LYS A 1 84 ? -23.684 6.768 42.348 1.00 49.28 84 LYS A O 1
ATOM 592 N N . ILE A 1 85 ? -22.515 7.833 40.737 1.00 52.25 85 ILE A N 1
ATOM 593 C CA . ILE A 1 85 ? -22.687 6.803 39.711 1.00 52.25 85 ILE A CA 1
ATOM 594 C C . ILE A 1 85 ? -21.669 5.706 40.016 1.00 52.25 85 ILE A C 1
ATOM 596 O O . ILE A 1 85 ? -20.466 5.939 39.908 1.00 52.25 85 ILE A O 1
ATOM 600 N N . GLN A 1 86 ? -22.138 4.535 40.447 1.00 48.84 86 GLN A N 1
ATOM 601 C CA . GLN A 1 86 ? -21.243 3.436 40.822 1.00 48.84 86 GLN A CA 1
ATOM 602 C C . GLN A 1 86 ? -20.920 2.515 39.650 1.00 48.84 86 GLN A C 1
ATOM 604 O O . GLN A 1 86 ? -19.836 1.936 39.600 1.00 48.84 86 GLN A O 1
ATOM 609 N N . LYS A 1 87 ? -21.862 2.352 38.718 1.00 50.84 87 LYS A N 1
ATOM 610 C CA . LYS A 1 87 ? -21.717 1.426 37.600 1.00 50.84 87 LYS A CA 1
ATOM 611 C C . LYS A 1 87 ? -22.575 1.865 36.422 1.00 50.84 87 LYS A C 1
ATOM 613 O O . LYS A 1 87 ? -23.749 2.187 36.591 1.00 50.84 87 LYS A O 1
ATOM 618 N N . LEU A 1 88 ? -21.965 1.822 35.245 1.00 51.31 88 LEU A N 1
ATOM 619 C CA . LEU A 1 88 ? -22.586 2.028 33.951 1.00 51.31 88 LEU A CA 1
ATOM 620 C C . LEU A 1 88 ? -22.311 0.755 33.148 1.00 51.31 88 LEU A C 1
ATOM 622 O O . LEU A 1 88 ? -21.158 0.449 32.884 1.00 51.31 88 LEU A O 1
ATOM 626 N N . VAL A 1 89 ? -23.335 -0.040 32.844 1.00 49.97 89 VAL A N 1
ATOM 627 C CA . VAL A 1 89 ? -23.211 -1.206 31.957 1.00 49.97 89 VAL A CA 1
ATOM 628 C C . VAL A 1 89 ? -23.831 -0.886 30.603 1.00 49.97 89 VAL A C 1
ATOM 630 O O . VAL A 1 89 ? -25.052 -0.838 30.492 1.00 49.97 89 VAL A O 1
ATOM 633 N N . LEU A 1 90 ? -22.989 -0.650 29.596 1.00 49.38 90 LEU A N 1
ATOM 634 C CA . LEU A 1 90 ? -23.379 -0.635 28.183 1.00 49.38 90 LEU A CA 1
ATOM 635 C C . LEU A 1 90 ? -23.201 -2.065 27.651 1.00 49.38 90 LEU A C 1
ATOM 637 O O . LEU A 1 90 ? -22.204 -2.697 27.989 1.00 49.38 90 LEU A O 1
ATOM 641 N N . ASN A 1 91 ? -24.166 -2.591 26.893 1.00 45.06 91 ASN A N 1
ATOM 642 C CA . ASN A 1 91 ? -24.093 -3.959 26.364 1.00 45.06 91 ASN A CA 1
ATOM 643 C C . ASN A 1 91 ? -22.764 -4.245 25.628 1.00 45.06 91 ASN A C 1
ATOM 645 O O . ASN A 1 91 ? -22.266 -3.383 24.909 1.00 45.06 91 ASN A O 1
ATOM 649 N N . ASP A 1 92 ? -22.284 -5.484 25.796 1.00 44.66 92 ASP A N 1
ATOM 650 C CA . ASP A 1 92 ? -21.013 -6.072 25.332 1.00 44.66 92 ASP A CA 1
ATOM 651 C C . ASP A 1 92 ? -19.759 -5.631 26.106 1.00 44.66 92 ASP A C 1
ATOM 653 O O . ASP A 1 92 ? -19.005 -4.802 25.614 1.00 44.66 92 ASP A O 1
ATOM 657 N N . ASP A 1 93 ? -19.594 -6.176 27.329 1.00 40.72 93 ASP A N 1
ATOM 658 C CA . ASP A 1 93 ? -18.381 -6.418 28.158 1.00 40.72 93 ASP A CA 1
ATOM 659 C C . ASP A 1 93 ? -17.191 -5.422 28.151 1.00 40.72 93 ASP A C 1
ATOM 661 O O . ASP A 1 93 ? -16.169 -5.639 28.814 1.00 40.72 93 ASP A O 1
ATOM 665 N N . ALA A 1 94 ? -17.305 -4.276 27.493 1.00 46.81 94 ALA A N 1
ATOM 666 C CA . ALA A 1 94 ? -16.299 -3.244 27.430 1.00 46.81 94 ALA A CA 1
ATOM 667 C C . ALA A 1 94 ? -16.386 -2.441 28.723 1.00 46.81 94 ALA A C 1
ATOM 669 O O . ALA A 1 94 ? -17.332 -1.689 28.965 1.00 46.81 94 ALA A O 1
ATOM 670 N N . GLN A 1 95 ? -15.380 -2.616 29.576 1.00 46.38 95 GLN A N 1
ATOM 671 C CA . GLN A 1 95 ? -15.271 -1.883 30.827 1.00 46.38 95 GLN A CA 1
ATOM 672 C C . GLN A 1 95 ? -15.355 -0.373 30.578 1.00 46.38 95 GLN A C 1
ATOM 674 O O . GLN A 1 95 ? -14.448 0.237 30.010 1.00 46.38 95 GLN A O 1
ATOM 679 N N . THR A 1 96 ? -16.444 0.247 31.021 1.00 48.03 96 THR A N 1
ATOM 680 C CA . THR A 1 96 ? -16.572 1.701 31.027 1.00 48.03 96 THR A CA 1
ATOM 681 C C . THR A 1 96 ? -15.941 2.231 32.304 1.00 48.03 96 THR A C 1
ATOM 683 O O . THR A 1 96 ? -16.394 1.911 33.406 1.00 48.03 96 THR A O 1
ATOM 686 N N . ASN A 1 97 ? -14.914 3.064 32.173 1.00 49.00 97 ASN A N 1
ATOM 687 C CA . ASN A 1 97 ? -14.367 3.771 33.324 1.00 49.00 97 ASN A CA 1
ATOM 688 C C . ASN A 1 97 ? -15.272 4.961 33.655 1.00 49.00 97 ASN A C 1
ATOM 690 O O . ASN A 1 97 ? -15.515 5.826 32.808 1.00 49.00 97 ASN A O 1
ATOM 694 N N . LEU A 1 98 ? -15.765 4.985 34.893 1.00 48.62 98 LEU A N 1
ATOM 695 C CA . LEU A 1 98 ? -16.541 6.078 35.462 1.00 48.62 98 LEU A CA 1
ATOM 696 C C . LEU A 1 98 ? -15.643 6.902 36.385 1.00 48.62 98 LEU A C 1
ATOM 698 O O . LEU A 1 98 ? -15.272 6.443 37.465 1.00 48.62 98 LEU A O 1
ATOM 702 N N . THR A 1 99 ? -15.351 8.137 35.984 1.00 45.66 99 THR A N 1
ATOM 703 C CA . THR A 1 99 ? -14.735 9.137 36.864 1.00 45.66 99 THR A CA 1
ATOM 704 C C . THR A 1 99 ? -15.563 10.412 36.775 1.00 45.66 99 THR A C 1
ATOM 706 O O . THR A 1 99 ? -15.710 10.970 35.691 1.00 45.66 99 THR A O 1
ATOM 709 N N . ASP A 1 100 ? -16.122 10.852 37.903 1.00 46.66 100 ASP A N 1
ATOM 710 C CA . ASP A 1 100 ? -16.783 12.159 38.066 1.00 46.66 100 ASP A CA 1
ATOM 711 C C . ASP A 1 100 ? -17.820 12.511 36.973 1.00 46.66 100 ASP A C 1
ATOM 713 O O . ASP A 1 100 ? -17.726 13.521 36.282 1.00 46.66 100 ASP A O 1
ATOM 717 N N . GLY A 1 101 ? -18.789 11.617 36.734 1.00 46.41 101 GLY A N 1
ATOM 718 C CA . GLY A 1 101 ? -19.868 11.846 35.759 1.00 46.41 101 GLY A CA 1
ATOM 719 C C . GLY A 1 101 ? -19.458 11.764 34.280 1.00 46.41 101 GLY A C 1
ATOM 720 O O . GLY A 1 101 ? -20.321 11.870 33.407 1.00 46.41 101 GLY A O 1
ATOM 721 N N . LYS A 1 102 ? -18.176 11.525 33.971 1.00 41.16 102 LYS A N 1
ATOM 722 C CA . LYS A 1 102 ? -17.684 11.306 32.607 1.00 41.16 102 LYS A CA 1
ATOM 723 C C . LYS A 1 102 ? -17.607 9.812 32.295 1.00 41.16 102 LYS A C 1
ATOM 725 O O . LYS A 1 102 ? -16.863 9.067 32.930 1.00 41.16 102 LYS A O 1
ATOM 730 N N . VAL A 1 103 ? -18.343 9.396 31.268 1.00 43.84 103 VAL A N 1
ATOM 731 C CA . VAL A 1 103 ? -18.265 8.055 30.679 1.00 43.84 103 VAL A CA 1
ATOM 732 C C . VAL A 1 103 ? -17.215 8.063 29.575 1.00 43.84 103 VAL A C 1
ATOM 734 O O . VAL A 1 103 ? -17.290 8.885 28.663 1.00 43.84 103 VAL A O 1
ATOM 737 N N . THR A 1 104 ? -16.246 7.150 29.635 1.00 43.41 104 THR A N 1
ATOM 738 C CA . THR A 1 104 ? -15.319 6.907 28.520 1.00 43.41 104 THR A CA 1
ATOM 739 C C . THR A 1 104 ? -15.451 5.456 28.079 1.00 43.41 104 THR A C 1
ATOM 741 O O . THR A 1 104 ? -15.211 4.550 28.875 1.00 43.41 104 THR A O 1
ATOM 744 N N . ILE A 1 105 ? -15.839 5.244 26.820 1.00 49.81 105 ILE A N 1
ATOM 745 C CA . ILE A 1 105 ? -15.862 3.919 26.194 1.00 49.81 105 ILE A CA 1
ATOM 746 C C . ILE A 1 105 ? -14.469 3.683 25.596 1.00 49.81 105 ILE A C 1
ATOM 748 O O . ILE A 1 105 ? -14.027 4.507 24.785 1.00 49.81 105 ILE A O 1
ATOM 752 N N . PRO A 1 106 ? -13.741 2.627 26.002 1.00 53.09 106 PRO A N 1
ATOM 753 C CA . PRO A 1 106 ? -12.459 2.316 25.394 1.00 53.09 106 PRO A CA 1
ATOM 754 C C . PRO A 1 106 ? -12.654 1.977 23.907 1.00 53.09 106 PRO A C 1
ATOM 756 O O . PRO A 1 106 ? -13.632 1.326 23.539 1.00 53.09 106 PRO A O 1
ATOM 759 N N . PRO A 1 107 ? -11.752 2.427 23.025 1.00 67.19 107 PRO A N 1
ATOM 760 C CA . PRO A 1 107 ? -11.879 2.166 21.601 1.00 67.19 107 PRO A CA 1
ATOM 761 C C . PRO A 1 107 ? -11.654 0.681 21.304 1.00 67.19 107 PRO A C 1
ATOM 763 O O . PRO A 1 107 ? -10.746 0.052 21.846 1.00 67.19 107 PRO A O 1
ATOM 766 N N . VAL A 1 108 ? -12.457 0.127 20.394 1.00 74.88 108 VAL A N 1
ATOM 767 C CA . VAL A 1 108 ? -12.282 -1.248 19.914 1.00 74.88 108 VAL A CA 1
ATOM 768 C C . VAL A 1 108 ? -11.101 -1.290 18.942 1.00 74.88 108 VAL A C 1
ATOM 770 O O . VAL A 1 108 ? -11.189 -0.789 17.810 1.00 74.88 108 VAL A O 1
ATOM 773 N N . CYS A 1 109 ? -9.989 -1.868 19.396 1.00 78.75 109 CYS A N 1
ATOM 774 C CA . CYS A 1 109 ? -8.716 -1.797 18.689 1.00 78.75 109 CYS A CA 1
ATOM 775 C C . CYS A 1 109 ? -8.515 -2.876 17.624 1.00 78.75 109 CYS A C 1
ATOM 777 O O . CYS A 1 109 ? -9.000 -4.001 17.780 1.00 78.75 109 CYS A O 1
ATOM 779 N N . PRO A 1 110 ? -7.832 -2.517 16.518 1.00 87.06 110 PRO A N 1
ATOM 780 C CA . PRO A 1 110 ? -7.628 -3.413 15.395 1.00 87.06 110 PRO A CA 1
ATOM 781 C C . PRO A 1 110 ? -6.685 -4.556 15.767 1.00 87.06 110 PRO A C 1
ATOM 783 O O . PRO A 1 110 ? -5.730 -4.364 16.517 1.00 87.06 110 PRO A O 1
ATOM 786 N N . THR A 1 111 ? -6.906 -5.724 15.173 1.00 93.50 111 THR A N 1
ATOM 787 C CA . THR A 1 111 ? -5.873 -6.763 15.074 1.00 93.50 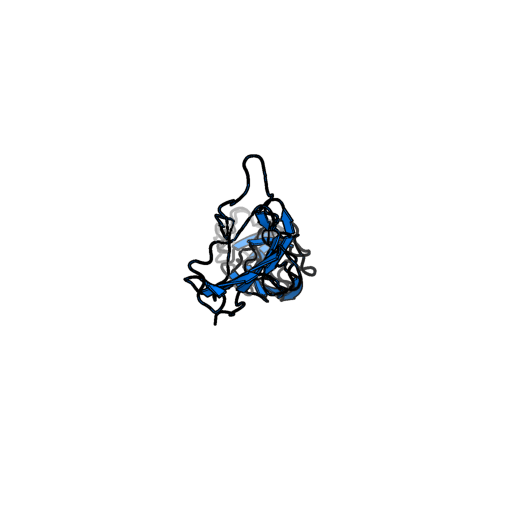111 THR A CA 1
ATOM 788 C C . THR A 1 111 ? -5.577 -7.007 13.605 1.00 93.50 111 THR A C 1
ATOM 790 O O . THR A 1 111 ? -6.487 -6.974 12.779 1.00 93.50 111 THR A O 1
ATOM 793 N N . VAL A 1 112 ? -4.309 -7.224 13.262 1.00 97.69 112 VAL A N 1
ATOM 794 C CA . VAL A 1 112 ? -3.889 -7.551 11.895 1.00 97.69 112 VAL A CA 1
ATOM 795 C C . VAL A 1 112 ? -3.456 -9.007 11.864 1.00 97.69 112 VAL A C 1
ATOM 797 O O . VAL A 1 112 ? -2.582 -9.414 12.625 1.00 97.69 112 VAL A O 1
ATOM 800 N N . THR A 1 113 ? -4.066 -9.789 10.977 1.00 96.56 113 THR A N 1
ATOM 801 C CA . THR A 1 113 ? -3.766 -11.219 10.813 1.00 96.56 113 THR A CA 1
ATOM 802 C C . THR A 1 113 ? -2.977 -11.509 9.546 1.00 96.56 113 THR A C 1
ATOM 804 O O . THR A 1 113 ? -2.300 -12.532 9.471 1.00 96.56 113 THR A O 1
ATOM 807 N N . GLY A 1 114 ? -3.037 -10.630 8.543 1.00 96.62 114 GLY A N 1
ATOM 808 C CA . GLY A 1 114 ? -2.420 -10.906 7.254 1.00 96.62 114 GLY A CA 1
ATOM 809 C C . GLY A 1 114 ? -2.380 -9.721 6.304 1.00 96.62 114 GLY A C 1
ATOM 810 O O . GLY A 1 114 ? -2.979 -8.669 6.534 1.00 96.62 114 GLY A O 1
ATOM 811 N N . ILE A 1 115 ? -1.630 -9.922 5.226 1.00 98.06 115 ILE A N 1
ATOM 812 C CA . ILE A 1 115 ? -1.443 -8.975 4.133 1.00 98.06 115 ILE A CA 1
ATOM 813 C C . ILE A 1 115 ? -1.307 -9.751 2.820 1.00 98.06 115 ILE A C 1
ATOM 815 O O . ILE A 1 115 ? -0.559 -10.729 2.751 1.00 98.06 115 ILE A O 1
ATOM 819 N N . ALA A 1 116 ? -2.047 -9.342 1.791 1.00 95.75 116 ALA A N 1
ATOM 820 C CA . ALA A 1 116 ? -2.036 -9.987 0.485 1.00 95.75 116 ALA A CA 1
ATOM 821 C C . ALA A 1 116 ? -2.226 -8.967 -0.657 1.00 95.75 116 ALA A C 1
ATOM 823 O O . ALA A 1 116 ? -3.135 -8.136 -0.585 1.00 95.75 116 ALA A O 1
ATOM 824 N N . PRO A 1 117 ? -1.423 -9.043 -1.733 1.00 95.31 117 PRO A N 1
ATOM 825 C CA . PRO A 1 117 ? -0.198 -9.846 -1.848 1.00 95.31 117 PRO A CA 1
ATOM 826 C C . PRO A 1 117 ? 0.883 -9.406 -0.834 1.00 95.31 117 PRO A C 1
ATOM 828 O O . PRO A 1 117 ? 0.821 -8.306 -0.295 1.00 95.31 117 PRO A O 1
ATOM 831 N N . SER A 1 118 ? 1.883 -10.256 -0.566 1.00 94.31 118 SER A N 1
ATOM 832 C CA . SER A 1 118 ? 3.020 -9.934 0.327 1.00 94.31 118 SER A CA 1
ATOM 833 C C . SER A 1 118 ? 4.108 -9.079 -0.342 1.00 94.31 118 SER A C 1
ATOM 835 O O . SER A 1 118 ? 5.093 -8.690 0.291 1.00 94.31 118 SER A O 1
ATOM 837 N N . SER A 1 119 ? 3.943 -8.781 -1.631 1.00 92.31 119 SER A N 1
ATOM 838 C CA . SER A 1 119 ? 4.790 -7.859 -2.379 1.00 92.31 119 SER A CA 1
ATOM 839 C C . SER A 1 119 ? 3.998 -7.145 -3.468 1.00 92.31 119 SER A C 1
ATOM 841 O O . SER A 1 119 ? 2.955 -7.638 -3.902 1.00 92.31 119 SER A O 1
ATOM 843 N N . GLY A 1 120 ? 4.491 -5.991 -3.907 1.00 91.19 120 GLY A N 1
ATOM 844 C CA . GLY A 1 120 ? 3.874 -5.220 -4.979 1.00 91.19 120 GLY A CA 1
ATOM 845 C C . GLY A 1 120 ? 4.673 -3.973 -5.339 1.00 91.19 120 GLY A C 1
ATOM 846 O O . GLY A 1 120 ? 5.387 -3.404 -4.508 1.00 91.19 120 GLY A O 1
ATOM 847 N N . ALA A 1 121 ? 4.544 -3.552 -6.596 1.00 90.06 121 ALA A N 1
ATOM 848 C CA . ALA A 1 121 ? 5.128 -2.311 -7.086 1.00 90.06 121 ALA A CA 1
ATOM 849 C C . ALA A 1 121 ? 4.320 -1.102 -6.592 1.00 90.06 121 ALA A C 1
ATOM 851 O O . ALA A 1 121 ? 3.174 -1.253 -6.154 1.00 90.06 121 ALA A O 1
ATOM 852 N N . VAL A 1 122 ? 4.883 0.102 -6.719 1.00 90.62 122 VAL A N 1
ATOM 853 C CA . VAL A 1 122 ? 4.141 1.354 -6.491 1.00 90.62 122 VAL A CA 1
ATOM 854 C C . VAL A 1 122 ? 2.854 1.336 -7.325 1.00 90.62 122 VAL A C 1
ATOM 856 O O . VAL A 1 122 ? 2.851 0.814 -8.431 1.00 90.62 122 VAL A O 1
ATOM 859 N N . GLY A 1 123 ? 1.741 1.824 -6.782 1.00 89.50 123 GLY A N 1
ATOM 860 C CA . GLY A 1 123 ? 0.436 1.804 -7.453 1.00 89.50 123 GLY A CA 1
ATOM 861 C C . GLY A 1 123 ? -0.336 0.482 -7.339 1.00 89.50 123 GLY A C 1
ATOM 862 O O . GLY A 1 123 ? -1.532 0.452 -7.623 1.00 89.50 123 GLY A O 1
ATOM 863 N N . SER A 1 124 ? 0.293 -0.607 -6.881 1.00 90.75 124 SER A N 1
ATOM 864 C CA . SER A 1 124 ? -0.405 -1.885 -6.674 1.00 90.75 124 SER A CA 1
ATOM 865 C C . SER A 1 124 ? -1.375 -1.800 -5.495 1.00 90.75 124 SER A C 1
ATOM 867 O O . SER A 1 124 ? -1.097 -1.130 -4.498 1.00 90.75 124 SER A O 1
ATOM 869 N N . VAL A 1 125 ? -2.502 -2.509 -5.588 1.00 94.12 125 VAL A N 1
ATOM 870 C CA . VAL A 1 125 ? -3.450 -2.644 -4.475 1.00 94.12 125 VAL A CA 1
ATOM 871 C C . VAL A 1 125 ? -2.978 -3.740 -3.525 1.00 94.12 125 VAL A C 1
ATOM 873 O O . VAL A 1 125 ? -2.607 -4.832 -3.953 1.00 94.12 125 VAL A O 1
ATOM 876 N N . VAL A 1 126 ? -3.024 -3.446 -2.229 1.00 96.75 126 VAL A N 1
ATOM 877 C CA . VAL A 1 126 ? -2.676 -4.357 -1.139 1.00 96.75 126 VAL A CA 1
ATOM 878 C C . VAL A 1 126 ? -3.849 -4.439 -0.176 1.00 96.75 126 VAL A C 1
ATOM 880 O O . VAL A 1 126 ? -4.421 -3.418 0.204 1.00 96.75 126 VAL A O 1
ATOM 883 N N . THR A 1 127 ? -4.202 -5.655 0.226 1.00 98.06 127 THR A N 1
ATOM 884 C CA . THR A 1 127 ? -5.272 -5.936 1.185 1.00 98.06 127 THR A CA 1
ATOM 885 C C . THR A 1 127 ? -4.669 -6.359 2.516 1.00 98.06 127 THR A C 1
ATOM 887 O O . THR A 1 127 ? -3.893 -7.310 2.575 1.00 98.06 127 THR A O 1
ATOM 890 N N . ILE A 1 128 ? -5.044 -5.670 3.587 1.00 98.62 128 ILE A N 1
ATOM 891 C CA . ILE A 1 128 ? -4.701 -5.994 4.972 1.00 98.62 128 ILE A CA 1
ATOM 892 C C . ILE A 1 128 ? -5.931 -6.641 5.610 1.00 98.62 128 ILE A C 1
ATOM 894 O O . ILE A 1 128 ? -7.016 -6.062 5.569 1.00 98.62 128 ILE A O 1
ATOM 898 N N . THR A 1 129 ? -5.774 -7.830 6.189 1.00 98.19 129 THR A N 1
ATOM 899 C CA . THR A 1 129 ? -6.857 -8.602 6.821 1.00 98.19 129 THR A CA 1
ATOM 900 C C . THR A 1 129 ? -6.720 -8.607 8.337 1.00 98.19 129 THR A C 1
ATOM 902 O O . THR A 1 129 ? -5.604 -8.598 8.866 1.00 98.19 129 THR A O 1
ATOM 905 N N . GLY A 1 130 ? -7.846 -8.668 9.046 1.00 96.06 130 GLY A N 1
ATOM 906 C CA . GLY A 1 130 ? -7.843 -8.652 10.503 1.00 96.06 130 GLY A CA 1
ATOM 907 C C . GLY A 1 130 ? -9.230 -8.544 11.125 1.00 96.06 130 GLY A C 1
ATOM 908 O O . GLY A 1 130 ? -10.221 -8.923 10.502 1.00 96.06 130 GLY A O 1
ATOM 909 N N . THR A 1 131 ? -9.296 -8.014 12.345 1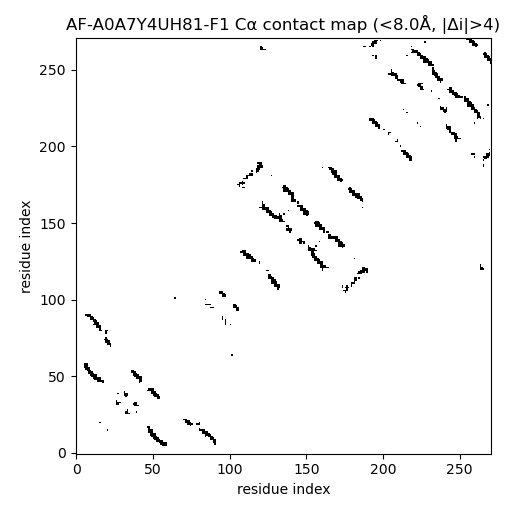.00 85.81 131 THR A N 1
ATOM 910 C CA . THR A 1 131 ? -10.553 -7.687 13.042 1.00 85.81 131 THR A CA 1
ATOM 911 C C . THR A 1 131 ? -10.562 -6.230 13.493 1.00 85.81 131 THR A C 1
ATOM 913 O O . THR A 1 131 ? -9.507 -5.609 13.643 1.00 85.81 131 THR A O 1
ATOM 916 N N . ASN A 1 132 ? -11.757 -5.675 13.720 1.00 80.88 132 ASN A N 1
ATOM 917 C CA . ASN A 1 132 ? -11.967 -4.304 14.201 1.00 80.88 132 ASN A CA 1
ATOM 918 C C . ASN A 1 132 ? -11.324 -3.217 13.319 1.00 80.88 132 ASN A C 1
ATOM 920 O O . ASN A 1 132 ? -10.992 -2.125 13.797 1.00 80.88 132 ASN A O 1
ATOM 924 N N . LEU A 1 133 ? -11.176 -3.505 12.025 1.00 86.31 133 LEU A N 1
ATOM 925 C CA . LEU A 1 133 ? -10.498 -2.649 11.055 1.00 86.31 133 LEU A CA 1
ATOM 926 C C . LEU A 1 133 ? -11.365 -1.497 10.528 1.00 86.31 133 LEU A C 1
ATOM 928 O O . LEU A 1 133 ? -10.824 -0.581 9.918 1.00 86.31 133 LEU A O 1
ATOM 932 N N . SER A 1 134 ? -12.669 -1.472 10.825 1.00 82.62 134 SER A N 1
ATOM 933 C CA . SER A 1 134 ? -13.539 -0.345 10.472 1.00 82.62 134 SER A CA 1
ATOM 934 C C . SER A 1 134 ? -12.962 0.971 10.992 1.00 82.62 134 SER A C 1
ATOM 936 O O . SER A 1 134 ? -12.529 1.058 12.145 1.00 82.62 134 SER A O 1
ATOM 938 N N . ASN A 1 135 ? -13.028 2.017 10.167 1.00 83.56 135 ASN A N 1
ATOM 939 C CA . ASN A 1 135 ? -12.588 3.373 10.510 1.00 83.56 135 ASN A CA 1
ATOM 940 C C . ASN A 1 135 ? -11.088 3.493 10.847 1.00 83.56 135 ASN A C 1
ATOM 942 O O . ASN A 1 135 ? -10.698 4.400 11.583 1.00 83.56 135 ASN A O 1
ATOM 946 N N . VAL A 1 136 ? -10.229 2.613 10.311 1.00 89.94 136 VAL A N 1
ATOM 947 C CA . VAL A 1 136 ? -8.778 2.882 10.241 1.00 89.94 136 VAL A CA 1
ATOM 948 C C . VAL A 1 136 ? -8.534 4.263 9.624 1.00 89.94 136 VAL A C 1
ATOM 950 O O . VAL A 1 136 ? -9.110 4.597 8.587 1.00 89.94 136 VAL A O 1
ATOM 953 N N . THR A 1 137 ? -7.695 5.066 10.277 1.00 91.62 137 THR A N 1
ATOM 954 C CA . THR A 1 137 ? -7.477 6.480 9.939 1.00 91.62 137 THR A CA 1
ATOM 955 C C . THR A 1 137 ? -6.204 6.715 9.142 1.00 91.62 137 THR A C 1
ATOM 957 O O . THR A 1 137 ? -6.109 7.704 8.419 1.00 91.62 137 THR A O 1
ATOM 960 N N . SER A 1 138 ? -5.220 5.824 9.256 1.00 97.75 138 SER A N 1
ATOM 961 C CA . SER A 1 138 ? -3.969 5.916 8.509 1.00 97.75 138 SER A CA 1
ATOM 962 C C . SER A 1 138 ? -3.354 4.537 8.312 1.00 97.75 138 SER A C 1
ATOM 964 O O . SER A 1 138 ? -3.400 3.688 9.200 1.00 97.75 138 SER A O 1
ATOM 966 N N . VAL A 1 139 ? -2.720 4.350 7.157 1.00 98.62 139 VAL A N 1
ATOM 967 C CA . VAL A 1 139 ? -1.861 3.204 6.857 1.00 9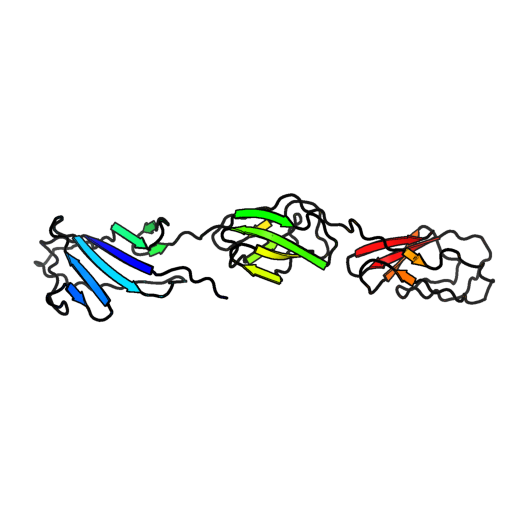8.62 139 VAL A CA 1
ATOM 968 C C . VAL A 1 139 ? -0.530 3.743 6.343 1.00 98.62 139 VAL A C 1
ATOM 970 O O . VAL A 1 139 ? -0.519 4.573 5.433 1.00 98.62 139 VAL A O 1
ATOM 973 N N . LYS A 1 140 ? 0.590 3.321 6.933 1.00 98.44 140 LYS A N 1
ATOM 974 C CA . LYS A 1 140 ? 1.935 3.824 6.606 1.00 98.44 140 LYS A CA 1
ATOM 975 C C . LYS A 1 140 ? 2.909 2.689 6.336 1.00 98.44 140 LYS A C 1
ATOM 977 O O . LYS A 1 140 ? 2.950 1.713 7.077 1.00 98.44 140 LYS A O 1
ATOM 982 N N . PHE A 1 141 ? 3.727 2.849 5.303 1.00 98.00 141 PHE A N 1
ATOM 983 C CA . PHE A 1 141 ? 4.856 1.961 5.031 1.00 98.00 141 PHE A CA 1
ATOM 984 C C . PHE A 1 141 ? 6.006 2.222 6.010 1.00 98.00 141 PHE A C 1
ATOM 986 O O . PHE A 1 141 ? 6.003 3.220 6.732 1.00 98.00 141 PHE A O 1
ATOM 993 N N . SER A 1 142 ? 7.002 1.333 6.040 1.00 96.62 142 SER A N 1
ATOM 994 C CA . SER A 1 142 ? 8.031 1.308 7.094 1.00 96.62 142 SER A CA 1
ATOM 995 C C . SER A 1 142 ? 8.891 2.573 7.192 1.00 96.62 142 SER A C 1
ATOM 997 O O . SER A 1 142 ? 9.495 2.819 8.230 1.00 96.62 142 SER A O 1
ATOM 999 N N . ASN A 1 143 ? 8.927 3.406 6.149 1.00 96.56 143 ASN A N 1
ATOM 1000 C CA . ASN A 1 143 ? 9.559 4.729 6.153 1.00 96.56 143 ASN A CA 1
ATOM 1001 C C . ASN A 1 143 ? 8.578 5.889 6.415 1.00 96.56 143 ASN A C 1
ATOM 1003 O O . ASN A 1 143 ? 8.847 7.022 6.022 1.00 96.56 143 ASN A O 1
ATOM 1007 N N . ASN A 1 144 ? 7.438 5.621 7.055 1.00 96.56 144 ASN A N 1
ATOM 1008 C CA . ASN A 1 144 ? 6.374 6.579 7.376 1.00 96.56 144 ASN A CA 1
ATOM 1009 C C . ASN A 1 144 ? 5.657 7.222 6.176 1.00 96.56 144 ASN A C 1
ATOM 1011 O O . ASN A 1 144 ? 4.880 8.160 6.370 1.00 96.56 144 ASN A O 1
ATOM 1015 N N . VAL A 1 145 ? 5.848 6.712 4.956 1.00 97.12 145 VAL A N 1
ATOM 1016 C CA . VAL A 1 145 ? 5.072 7.154 3.790 1.00 97.12 145 VAL A CA 1
ATOM 1017 C C . VAL A 1 145 ? 3.635 6.650 3.920 1.00 97.12 145 VAL A C 1
ATOM 1019 O O . VAL A 1 145 ? 3.393 5.447 4.041 1.00 97.12 145 VAL A O 1
ATOM 1022 N N . THR A 1 146 ? 2.679 7.579 3.901 1.00 97.94 146 THR A N 1
ATOM 1023 C CA . THR A 1 146 ? 1.248 7.279 4.013 1.00 97.94 146 THR A CA 1
ATOM 1024 C C . THR A 1 146 ? 0.711 6.676 2.718 1.00 97.94 146 THR A C 1
ATOM 1026 O O . THR A 1 146 ? 0.905 7.226 1.635 1.00 97.94 146 THR A O 1
ATOM 1029 N N . ALA A 1 147 ? 0.003 5.558 2.844 1.00 97.94 147 ALA A N 1
ATOM 1030 C CA . ALA A 1 147 ? -0.723 4.908 1.766 1.00 97.94 147 ALA A CA 1
ATOM 1031 C C . ALA A 1 147 ? -2.142 5.481 1.640 1.00 97.94 147 ALA A C 1
ATOM 1033 O O . ALA A 1 147 ? -2.778 5.831 2.637 1.00 97.94 147 ALA A O 1
ATOM 1034 N N . THR A 1 148 ? -2.671 5.531 0.420 1.00 97.50 148 THR A N 1
ATOM 1035 C CA . THR A 1 148 ? -4.076 5.891 0.195 1.00 97.50 148 THR A CA 1
ATOM 1036 C C . THR A 1 148 ? -4.965 4.697 0.519 1.00 97.50 148 THR A C 1
ATOM 1038 O O . THR A 1 148 ? -4.818 3.641 -0.096 1.00 97.50 148 THR A O 1
ATOM 1041 N N . ILE A 1 149 ? -5.899 4.868 1.456 1.00 97.62 149 ILE A N 1
ATOM 1042 C CA . ILE A 1 149 ? -6.925 3.868 1.772 1.00 97.62 149 ILE A CA 1
ATOM 1043 C C . ILE A 1 149 ? -8.007 3.915 0.690 1.00 97.62 149 ILE A C 1
ATOM 1045 O O . ILE A 1 149 ? -8.624 4.954 0.471 1.00 97.62 149 ILE A O 1
ATOM 1049 N N . THR A 1 150 ? -8.228 2.790 0.014 1.00 96.50 150 THR A N 1
ATOM 1050 C CA . THR A 1 150 ? -9.214 2.634 -1.070 1.00 96.50 150 THR A CA 1
ATOM 1051 C C . THR A 1 150 ? -10.450 1.844 -0.641 1.00 96.50 150 THR A C 1
ATOM 1053 O O . THR A 1 150 ? -11.468 1.881 -1.327 1.00 96.50 150 THR A O 1
ATOM 1056 N N . GLY A 1 151 ? -10.384 1.156 0.499 1.00 93.81 151 GLY A N 1
ATOM 1057 C CA . GLY A 1 151 ? -11.476 0.362 1.054 1.00 93.81 151 GLY A CA 1
ATOM 1058 C C . GLY A 1 151 ? -11.237 0.083 2.531 1.00 93.81 151 GLY A C 1
ATOM 1059 O O . GLY A 1 151 ? -10.101 -0.108 2.960 1.00 93.81 151 GLY A O 1
ATOM 1060 N N . ASN A 1 152 ? -12.304 0.115 3.326 1.00 90.06 152 ASN A N 1
ATOM 1061 C CA . ASN A 1 152 ? -12.220 0.027 4.779 1.00 90.06 152 ASN A CA 1
ATOM 1062 C C . ASN A 1 152 ? -13.483 -0.650 5.330 1.00 90.06 152 ASN A C 1
ATOM 1064 O O . ASN A 1 152 ? -14.588 -0.132 5.180 1.00 90.06 152 ASN A O 1
ATOM 1068 N N . THR A 1 153 ? -13.320 -1.827 5.921 1.00 91.62 153 THR A N 1
ATOM 1069 C CA . THR A 1 153 ? -14.391 -2.670 6.470 1.00 91.62 153 THR A CA 1
ATOM 1070 C C . THR A 1 153 ? -13.951 -3.236 7.818 1.00 91.62 153 THR A C 1
ATOM 1072 O O . THR A 1 153 ? -12.782 -3.133 8.182 1.00 91.62 153 THR A O 1
ATOM 1075 N N . ALA A 1 154 ? -14.852 -3.902 8.543 1.00 81.94 154 ALA A N 1
ATOM 1076 C CA . ALA A 1 154 ? -14.528 -4.495 9.843 1.00 81.94 154 ALA A CA 1
ATOM 1077 C C . ALA A 1 154 ? -13.390 -5.529 9.787 1.00 81.94 154 ALA A C 1
ATOM 1079 O O . ALA A 1 154 ? -12.659 -5.681 10.767 1.00 81.94 154 ALA A O 1
ATOM 1080 N N . THR A 1 155 ? -13.216 -6.208 8.648 1.00 92.38 155 THR A N 1
ATOM 1081 C CA . THR A 1 155 ? -12.275 -7.329 8.498 1.00 92.38 155 THR A CA 1
ATOM 1082 C C . THR A 1 155 ? -11.173 -7.097 7.466 1.00 92.38 155 THR A C 1
ATOM 1084 O O . THR A 1 155 ? -10.250 -7.909 7.370 1.00 92.38 155 THR A O 1
ATOM 1087 N N . GLN A 1 156 ? -11.248 -6.019 6.679 1.00 95.69 156 GLN A N 1
ATOM 1088 C CA . GLN A 1 156 ? -10.269 -5.696 5.638 1.00 95.69 156 GLN A CA 1
ATOM 1089 C C . GLN A 1 156 ? -10.075 -4.192 5.440 1.00 95.69 156 GLN A C 1
ATOM 1091 O O . GLN A 1 156 ? -11.049 -3.437 5.398 1.00 95.69 156 GLN A O 1
ATOM 1096 N N . VAL A 1 157 ? -8.824 -3.798 5.192 1.00 98.19 157 VAL A N 1
ATOM 1097 C CA . VAL A 1 157 ? -8.442 -2.484 4.655 1.00 98.19 157 VAL A CA 1
ATOM 1098 C C . VAL A 1 157 ? -7.681 -2.695 3.352 1.00 98.19 157 VAL A C 1
ATOM 1100 O O . VAL A 1 157 ? -6.695 -3.429 3.329 1.00 98.19 157 VAL A O 1
ATOM 1103 N N . THR A 1 158 ? -8.103 -2.045 2.271 1.00 98.19 158 THR A N 1
ATOM 1104 C CA . THR A 1 158 ? -7.356 -2.029 1.009 1.00 98.19 158 THR A CA 1
ATOM 1105 C C . THR A 1 158 ? -6.653 -0.692 0.843 1.00 98.19 158 THR A C 1
ATOM 1107 O O . THR A 1 158 ? -7.241 0.367 1.078 1.00 98.19 158 THR A O 1
ATOM 1110 N N . VAL A 1 159 ? -5.388 -0.732 0.436 1.00 98.44 159 VAL A N 1
ATOM 1111 C CA . VAL A 1 159 ? -4.556 0.452 0.209 1.00 98.44 159 VAL A CA 1
ATOM 1112 C C . VAL A 1 159 ? -3.799 0.349 -1.106 1.00 98.44 159 VAL A C 1
ATOM 1114 O O . VAL A 1 159 ? -3.626 -0.740 -1.648 1.00 98.44 159 VAL A O 1
ATOM 1117 N N . MET A 1 160 ? -3.320 1.482 -1.610 1.00 95.75 160 MET A N 1
ATOM 1118 C CA . MET A 1 160 ? -2.392 1.530 -2.740 1.00 95.75 160 MET A CA 1
ATOM 1119 C C . MET A 1 160 ? -0.955 1.728 -2.246 1.00 95.75 160 MET A C 1
ATOM 1121 O O . MET A 1 160 ? -0.725 2.588 -1.393 1.00 95.75 160 MET A O 1
ATOM 1125 N N . VAL A 1 161 ? 0.012 0.972 -2.784 1.00 94.62 161 VAL A N 1
ATOM 1126 C CA . VAL A 1 161 ? 1.444 1.166 -2.479 1.00 94.62 161 VAL A CA 1
ATOM 1127 C C . VAL A 1 161 ? 1.873 2.566 -2.951 1.00 94.62 161 VAL A C 1
ATOM 1129 O O . VAL A 1 161 ? 1.833 2.829 -4.154 1.00 94.62 161 VAL A O 1
ATOM 1132 N N . PRO A 1 162 ? 2.282 3.482 -2.057 1.00 94.06 162 PRO A N 1
ATOM 1133 C CA . PRO A 1 162 ? 2.629 4.846 -2.430 1.00 94.06 162 PRO A CA 1
ATOM 1134 C C . PRO A 1 162 ? 4.037 4.934 -3.032 1.00 94.06 162 PRO A C 1
ATOM 1136 O O . PRO A 1 162 ? 4.905 4.090 -2.789 1.00 94.06 162 PRO A O 1
ATOM 1139 N N . ALA A 1 163 ? 4.288 5.997 -3.799 1.00 87.31 163 ALA A N 1
ATOM 1140 C CA . ALA A 1 163 ? 5.625 6.302 -4.293 1.00 87.31 163 ALA A CA 1
ATOM 1141 C C . ALA A 1 163 ? 6.592 6.540 -3.121 1.00 87.31 163 ALA A C 1
ATOM 1143 O O . ALA A 1 163 ? 6.258 7.219 -2.152 1.00 87.31 163 ALA A O 1
ATOM 1144 N N . GLY A 1 164 ? 7.797 5.976 -3.211 1.00 87.00 164 GLY A N 1
ATOM 1145 C CA . GLY A 1 164 ? 8.809 6.081 -2.158 1.00 87.00 164 GLY A CA 1
ATOM 1146 C C . GLY A 1 164 ? 8.616 5.122 -0.982 1.00 87.00 164 GLY A C 1
ATOM 1147 O O . GLY A 1 164 ? 9.393 5.202 -0.037 1.00 87.00 164 GLY A O 1
ATOM 1148 N N . ALA A 1 165 ? 7.634 4.215 -1.016 1.00 93.81 165 ALA A N 1
ATOM 1149 C CA . ALA A 1 165 ? 7.536 3.128 -0.044 1.00 93.81 165 ALA A CA 1
ATOM 1150 C C . ALA A 1 165 ? 8.802 2.248 -0.044 1.00 93.81 165 ALA A C 1
ATOM 1152 O O . ALA A 1 165 ? 9.448 2.066 -1.078 1.00 93.81 165 ALA A O 1
ATOM 1153 N N . VAL A 1 166 ? 9.137 1.674 1.113 1.00 93.69 166 VAL A N 1
ATOM 1154 C CA . VAL A 1 166 ? 10.273 0.750 1.283 1.00 93.69 166 VAL A CA 1
ATOM 1155 C C . VAL A 1 166 ? 9.821 -0.578 1.883 1.00 93.69 166 VAL A C 1
ATOM 1157 O O . VAL A 1 166 ? 8.723 -0.679 2.429 1.00 93.69 166 VAL A O 1
ATOM 1160 N N . ASN A 1 167 ? 10.690 -1.586 1.795 1.00 95.44 167 ASN A N 1
ATOM 1161 C CA . ASN A 1 167 ? 10.469 -2.906 2.380 1.00 95.44 167 ASN A CA 1
ATOM 1162 C C . ASN A 1 167 ? 10.293 -2.839 3.900 1.00 95.44 167 ASN A C 1
ATOM 1164 O O . ASN A 1 167 ? 11.043 -2.140 4.584 1.00 95.44 167 ASN A O 1
ATOM 1168 N N . GLY A 1 168 ? 9.370 -3.649 4.414 1.00 97.06 168 GLY A N 1
ATOM 1169 C CA . GLY A 1 168 ? 9.156 -3.845 5.844 1.00 97.06 168 GLY A CA 1
ATOM 1170 C C . GLY A 1 168 ? 7.672 -3.967 6.210 1.00 97.06 168 GLY A C 1
ATOM 1171 O O . GLY A 1 168 ? 6.816 -4.062 5.328 1.00 97.06 168 GLY A O 1
ATOM 1172 N N . PRO A 1 169 ? 7.345 -4.030 7.511 1.00 97.81 169 PRO A N 1
ATOM 1173 C CA . PRO A 1 169 ? 5.961 -4.087 7.967 1.00 97.81 169 PRO A CA 1
ATOM 1174 C C . PRO A 1 169 ? 5.220 -2.771 7.685 1.00 97.81 169 PRO A C 1
ATOM 1176 O O . PRO A 1 169 ? 5.806 -1.684 7.728 1.00 97.81 169 PRO A O 1
ATOM 1179 N N 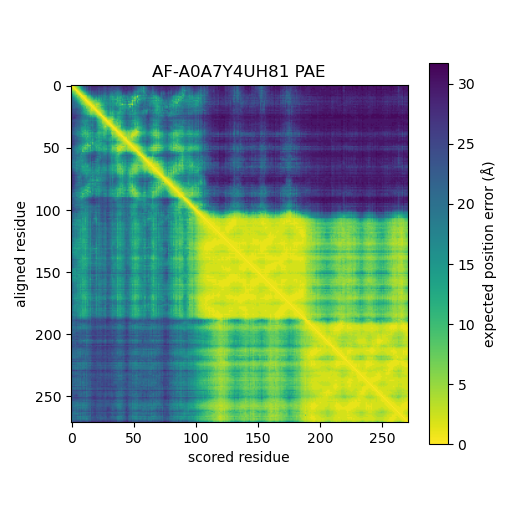. ILE A 1 170 ? 3.917 -2.872 7.429 1.00 98.50 170 ILE A N 1
ATOM 1180 C CA . ILE A 1 170 ? 3.016 -1.732 7.260 1.00 98.50 170 ILE A CA 1
ATOM 1181 C C . ILE A 1 170 ? 2.319 -1.463 8.594 1.00 98.50 170 ILE A C 1
ATOM 1183 O O . ILE A 1 170 ? 1.787 -2.379 9.220 1.00 98.50 170 ILE A O 1
ATOM 1187 N N . THR A 1 171 ? 2.304 -0.202 9.016 1.00 98.62 171 THR A N 1
ATOM 1188 C CA . THR A 1 171 ? 1.628 0.263 10.229 1.00 98.62 171 THR A CA 1
ATOM 1189 C C . THR A 1 171 ? 0.190 0.669 9.919 1.00 98.62 171 THR A C 1
ATOM 1191 O O . THR A 1 171 ? -0.054 1.425 8.976 1.00 98.62 171 THR A O 1
ATOM 1194 N N . VAL A 1 172 ? -0.753 0.206 10.736 1.00 98.50 172 VAL A N 1
ATOM 1195 C CA . VAL A 1 172 ? -2.181 0.534 10.683 1.00 98.50 172 VAL A CA 1
ATOM 1196 C C . VAL A 1 172 ? -2.562 1.286 11.956 1.00 98.50 172 VAL A C 1
ATOM 1198 O O . VAL A 1 172 ? -2.387 0.772 13.062 1.00 98.50 172 VAL A O 1
ATOM 1201 N N . SER A 1 173 ? -3.113 2.485 11.786 1.00 96.44 173 SER A N 1
ATOM 1202 C CA . SER A 1 173 ? -3.501 3.381 12.876 1.00 96.44 173 SER A CA 1
ATOM 1203 C C . SER A 1 173 ? -5.013 3.571 12.922 1.00 96.44 173 SER A C 1
ATOM 1205 O O . SER A 1 173 ? -5.668 3.776 11.894 1.00 96.44 173 SER A O 1
ATOM 1207 N N . LYS A 1 174 ? -5.568 3.559 14.134 1.00 87.44 174 LYS A N 1
ATOM 1208 C CA . LYS A 1 174 ? -6.977 3.854 14.414 1.00 87.44 174 LYS A CA 1
ATOM 1209 C C . LYS A 1 174 ? -7.057 4.762 15.636 1.00 87.44 174 LYS A C 1
ATOM 1211 O O . LYS A 1 174 ? -6.354 4.537 16.618 1.00 87.44 174 LYS A O 1
ATOM 1216 N N . THR A 1 175 ? -7.900 5.792 15.583 1.00 83.00 175 THR A N 1
ATOM 1217 C CA . THR A 1 175 ? -8.026 6.769 16.675 1.00 83.00 175 THR A CA 1
ATOM 1218 C C . THR A 1 175 ? -8.329 6.088 18.008 1.00 83.00 175 THR A C 1
ATOM 1220 O O . THR A 1 175 ? -9.247 5.278 18.104 1.00 83.00 175 THR A O 1
ATOM 1223 N N . GLY A 1 176 ? -7.562 6.451 19.037 1.00 78.38 176 GLY A N 1
ATOM 1224 C CA . GLY A 1 176 ? -7.704 5.919 20.391 1.00 78.38 176 GLY A CA 1
ATOM 1225 C C . GLY A 1 176 ? -6.998 4.580 20.632 1.00 78.38 176 GLY A C 1
ATOM 1226 O O . GLY A 1 176 ? -6.920 4.146 21.776 1.00 78.38 176 GLY A O 1
ATOM 1227 N N . CYS A 1 177 ? -6.440 3.954 19.596 1.00 81.56 177 CYS A N 1
ATOM 1228 C CA . CYS A 1 177 ? -5.729 2.686 19.703 1.00 81.56 177 CYS A CA 1
ATOM 1229 C C . CYS A 1 177 ? -4.225 2.848 19.536 1.00 81.56 177 CYS A C 1
ATOM 1231 O O . CYS A 1 177 ? -3.750 3.766 18.868 1.00 81.56 177 CYS A O 1
ATOM 1233 N N . THR A 1 178 ? -3.476 1.913 20.117 1.00 92.19 178 THR A N 1
ATOM 1234 C CA . THR A 1 178 ? -2.075 1.704 19.756 1.00 92.19 178 THR A CA 1
ATOM 1235 C C . THR A 1 178 ? -1.995 1.181 18.325 1.00 92.19 178 THR A C 1
ATOM 1237 O O . THR A 1 178 ? -2.817 0.363 17.909 1.00 92.19 178 THR A O 1
ATOM 1240 N N . ASP A 1 179 ? -1.003 1.661 17.581 1.00 97.31 179 ASP A N 1
ATOM 1241 C CA . ASP A 1 179 ? -0.729 1.204 16.225 1.00 97.31 179 ASP A CA 1
ATOM 1242 C C . ASP A 1 179 ? -0.420 -0.299 16.190 1.00 97.31 179 ASP A C 1
ATOM 1244 O O . ASP A 1 179 ? 0.267 -0.836 17.063 1.00 97.31 179 ASP A O 1
ATOM 1248 N N . VAL A 1 180 ? -0.893 -0.968 15.140 1.00 97.56 180 VAL A N 1
ATOM 1249 C CA . VAL A 1 180 ? -0.603 -2.382 14.866 1.00 97.56 180 VAL A CA 1
ATOM 1250 C C . VAL A 1 180 ? 0.142 -2.524 13.545 1.00 97.56 180 VAL A C 1
ATOM 1252 O O . VAL A 1 180 ? 0.069 -1.646 12.685 1.00 97.56 180 VAL A O 1
ATOM 1255 N N . GLN A 1 181 ? 0.874 -3.622 13.372 1.00 98.25 181 GLN A N 1
ATOM 1256 C CA . GLN A 1 181 ? 1.705 -3.855 12.192 1.00 98.25 181 GLN A CA 1
ATOM 1257 C C . GLN A 1 181 ? 1.341 -5.152 11.473 1.00 98.25 181 GLN A C 1
ATOM 1259 O O . GLN A 1 181 ? 0.933 -6.136 12.089 1.00 98.25 181 GLN A O 1
ATOM 1264 N N . THR A 1 182 ? 1.510 -5.152 10.154 1.00 98.19 182 THR A N 1
ATOM 1265 C CA . THR A 1 182 ? 1.415 -6.347 9.309 1.00 98.19 182 THR A CA 1
ATOM 1266 C C . THR A 1 182 ? 2.701 -7.183 9.383 1.00 98.19 182 THR A C 1
ATOM 1268 O O . THR A 1 182 ? 3.742 -6.684 9.819 1.00 98.19 182 THR A O 1
ATOM 1271 N N . PRO A 1 183 ? 2.704 -8.419 8.844 1.00 97.56 183 PRO A N 1
ATOM 1272 C CA . PRO A 1 183 ? 3.937 -9.056 8.381 1.00 97.56 183 PRO A CA 1
ATOM 1273 C C . PRO A 1 183 ? 4.698 -8.176 7.373 1.00 97.56 183 PRO A C 1
ATOM 1275 O O . PRO A 1 183 ? 4.147 -7.217 6.824 1.00 97.56 183 PRO A O 1
ATOM 1278 N N . VAL A 1 184 ? 5.962 -8.515 7.103 1.00 96.62 184 VAL A N 1
ATOM 1279 C CA . VAL A 1 184 ? 6.803 -7.774 6.149 1.00 96.62 184 VAL A CA 1
ATOM 1280 C C . VAL A 1 184 ? 6.170 -7.761 4.757 1.00 96.62 184 VAL A C 1
ATOM 1282 O O . VAL A 1 184 ? 5.884 -8.812 4.185 1.00 96.62 184 VAL A O 1
ATOM 1285 N N . PHE A 1 185 ? 6.020 -6.561 4.202 1.00 96.81 185 PHE A N 1
ATOM 1286 C CA . PHE A 1 185 ? 5.677 -6.325 2.809 1.00 96.81 185 PHE A CA 1
ATOM 1287 C C . PHE A 1 185 ? 6.932 -5.944 2.021 1.00 96.81 185 PHE A C 1
ATOM 1289 O O . PHE A 1 185 ? 7.740 -5.124 2.466 1.00 96.81 185 PHE A O 1
ATOM 1296 N N . THR A 1 186 ? 7.098 -6.525 0.835 1.00 95.00 186 THR A N 1
ATOM 1297 C CA . THR A 1 186 ? 8.223 -6.201 -0.053 1.00 95.00 186 THR A CA 1
ATOM 1298 C C . THR A 1 186 ? 7.766 -5.262 -1.164 1.00 95.00 186 THR A C 1
ATOM 1300 O O . THR A 1 186 ? 6.950 -5.629 -2.010 1.00 95.00 186 THR A O 1
ATOM 1303 N N . VAL A 1 187 ? 8.311 -4.049 -1.173 1.00 92.81 187 VAL A N 1
ATOM 1304 C CA . VAL A 1 187 ? 8.083 -3.064 -2.227 1.00 92.81 187 VAL A CA 1
ATOM 1305 C C . VAL A 1 187 ? 9.002 -3.387 -3.393 1.00 92.81 187 VAL A C 1
ATOM 1307 O O . VAL A 1 187 ? 10.227 -3.377 -3.273 1.00 92.81 187 VAL A O 1
ATOM 1310 N N . GLY A 1 188 ? 8.408 -3.675 -4.542 1.00 88.12 188 GLY A N 1
ATOM 1311 C CA . GLY A 1 188 ? 9.175 -4.018 -5.725 1.00 88.12 188 GLY A CA 1
ATOM 1312 C C . GLY A 1 188 ? 8.338 -4.671 -6.805 1.00 88.12 188 GLY A C 1
ATOM 1313 O O . GLY A 1 188 ? 7.192 -5.063 -6.612 1.00 88.12 188 GLY A O 1
ATOM 1314 N N . CYS A 1 189 ? 8.953 -4.797 -7.967 1.00 85.31 189 CYS A N 1
ATOM 1315 C CA . CYS A 1 189 ? 8.319 -5.261 -9.191 1.00 85.31 189 CYS A CA 1
ATOM 1316 C C . CYS A 1 189 ? 8.428 -6.780 -9.345 1.00 85.31 189 CYS A C 1
ATOM 1318 O O . CYS A 1 189 ? 8.818 -7.287 -10.396 1.00 85.31 189 CYS A O 1
ATOM 1320 N N . THR A 1 190 ? 8.131 -7.516 -8.273 1.00 76.31 190 THR A N 1
ATOM 1321 C CA . THR A 1 190 ? 8.227 -8.978 -8.260 1.00 76.31 190 THR A CA 1
ATOM 1322 C C . THR A 1 190 ? 7.267 -9.558 -9.298 1.00 76.31 190 THR A C 1
ATOM 1324 O O . THR A 1 190 ? 6.061 -9.345 -9.222 1.00 76.31 190 THR A O 1
ATOM 1327 N N . GLY A 1 191 ? 7.803 -10.269 -10.293 1.00 76.81 191 GLY A N 1
ATOM 1328 C CA . GLY A 1 191 ? 7.013 -10.842 -11.388 1.00 76.81 191 GLY A CA 1
ATOM 1329 C C . GLY A 1 191 ? 6.655 -9.872 -12.523 1.00 76.81 191 GLY A C 1
ATOM 1330 O O . GLY A 1 191 ? 5.970 -10.282 -13.456 1.00 76.81 191 GLY A O 1
ATOM 1331 N N . VAL A 1 192 ? 7.133 -8.622 -12.498 1.00 85.25 192 VAL A N 1
ATOM 1332 C CA . VAL A 1 192 ? 6.994 -7.683 -13.623 1.00 85.25 192 VAL A CA 1
ATOM 1333 C C . VAL A 1 192 ? 8.293 -7.672 -14.425 1.00 85.25 192 VAL A C 1
ATOM 1335 O O . VAL A 1 192 ? 9.353 -7.328 -13.910 1.00 85.25 192 VAL A O 1
ATOM 1338 N N . THR A 1 193 ? 8.223 -8.038 -15.705 1.00 91.06 193 THR A N 1
ATOM 1339 C CA . THR A 1 193 ? 9.353 -7.950 -16.640 1.00 91.06 193 THR A CA 1
ATOM 1340 C C . THR A 1 193 ? 9.063 -6.883 -17.683 1.00 91.06 193 THR A C 1
ATOM 1342 O O . THR A 1 193 ? 8.133 -7.033 -18.472 1.00 91.06 193 THR A O 1
ATOM 1345 N N . ILE A 1 194 ? 9.869 -5.820 -17.698 1.00 94.81 194 ILE A N 1
ATOM 1346 C CA . ILE A 1 194 ? 9.806 -4.784 -18.731 1.00 94.81 194 ILE A CA 1
ATOM 1347 C C . ILE A 1 194 ? 10.840 -5.096 -19.805 1.00 94.81 194 ILE A C 1
ATOM 1349 O O . ILE A 1 194 ? 12.030 -5.241 -19.523 1.00 94.81 194 ILE A O 1
ATOM 1353 N N . THR A 1 195 ? 10.382 -5.170 -21.051 1.00 97.06 195 THR A N 1
ATOM 1354 C CA . THR A 1 195 ? 11.235 -5.418 -22.217 1.00 97.06 195 THR A CA 1
ATOM 1355 C C . THR A 1 195 ? 11.341 -4.157 -23.057 1.00 97.06 195 THR A C 1
ATOM 1357 O O . THR A 1 195 ? 10.322 -3.631 -23.501 1.00 97.06 195 THR A O 1
ATOM 1360 N N . VAL A 1 196 ? 12.571 -3.696 -23.298 1.00 98.06 196 VAL A N 1
ATOM 1361 C CA . VAL A 1 196 ? 12.867 -2.543 -24.159 1.00 98.06 196 VAL A CA 1
ATOM 1362 C C . VAL A 1 196 ? 13.219 -3.014 -25.571 1.00 98.06 196 VAL A C 1
ATOM 1364 O O . VAL A 1 196 ? 14.062 -3.907 -25.743 1.00 98.06 196 VAL A O 1
ATOM 1367 N N . ASN A 1 197 ? 12.586 -2.385 -26.561 1.00 96.75 197 ASN A N 1
ATOM 1368 C CA . ASN A 1 197 ? 12.785 -2.598 -27.993 1.00 96.75 197 ASN A CA 1
ATOM 1369 C C . ASN A 1 197 ? 13.238 -1.294 -28.678 1.00 96.75 197 ASN A C 1
ATOM 1371 O O . ASN A 1 197 ? 12.869 -0.220 -28.204 1.00 96.75 197 ASN A O 1
ATOM 1375 N N . PRO A 1 198 ? 13.965 -1.363 -29.811 1.00 95.50 198 PRO A N 1
ATOM 1376 C CA . PRO A 1 198 ? 14.409 -2.581 -30.504 1.00 95.50 198 PRO A CA 1
ATOM 1377 C C . PRO A 1 198 ? 15.532 -3.327 -29.757 1.00 95.50 198 PRO A C 1
ATOM 1379 O O . PRO A 1 198 ? 16.189 -2.766 -28.886 1.00 95.50 198 PRO A O 1
ATOM 1382 N N . ALA A 1 199 ? 15.724 -4.614 -30.071 1.00 94.19 199 ALA A N 1
ATOM 1383 C CA . ALA A 1 199 ? 16.741 -5.456 -29.425 1.00 94.19 199 ALA A CA 1
ATOM 1384 C C . ALA A 1 199 ? 18.168 -5.176 -29.924 1.00 94.19 199 ALA A C 1
ATOM 1386 O O . ALA A 1 199 ? 19.127 -5.420 -29.202 1.00 94.19 199 ALA A O 1
ATOM 1387 N N . THR A 1 200 ? 18.298 -4.673 -31.150 1.00 90.81 200 THR A N 1
ATOM 1388 C CA . THR A 1 200 ? 19.557 -4.244 -31.758 1.00 90.81 200 THR A CA 1
ATOM 1389 C C . THR A 1 200 ? 19.333 -2.936 -32.506 1.00 90.81 200 THR A C 1
ATOM 1391 O O . THR A 1 200 ? 18.216 -2.629 -32.932 1.00 90.81 200 THR A O 1
ATOM 1394 N N . LEU A 1 201 ? 20.399 -2.154 -32.658 1.00 91.88 201 LEU A N 1
ATOM 1395 C CA . LEU A 1 201 ? 20.385 -0.902 -33.406 1.00 91.88 201 LEU A CA 1
ATOM 1396 C C . LEU A 1 201 ? 21.248 -1.034 -34.655 1.00 91.88 201 LEU A C 1
ATOM 1398 O O . LEU A 1 201 ? 22.343 -1.592 -34.610 1.00 91.88 201 LEU A O 1
ATOM 1402 N N . ALA A 1 202 ? 20.755 -0.496 -35.769 1.00 91.81 202 ALA A N 1
ATOM 1403 C CA . ALA A 1 202 ? 21.582 -0.291 -36.948 1.00 91.81 202 ALA A CA 1
ATOM 1404 C C . ALA A 1 202 ? 22.634 0.793 -36.662 1.00 91.81 202 ALA A C 1
ATOM 1406 O O . ALA A 1 202 ? 22.393 1.714 -35.877 1.00 91.81 202 ALA A O 1
ATOM 1407 N N . ALA A 1 203 ? 23.793 0.696 -37.315 1.00 89.62 203 ALA A N 1
ATOM 1408 C CA . ALA A 1 203 ? 24.821 1.723 -37.210 1.00 89.62 203 ALA A CA 1
ATOM 1409 C C . ALA A 1 203 ? 24.274 3.072 -37.707 1.00 89.62 203 ALA A C 1
ATOM 1411 O O . ALA A 1 203 ? 23.705 3.158 -38.797 1.00 89.62 203 ALA A O 1
ATOM 1412 N N . ALA A 1 204 ? 24.450 4.125 -36.908 1.00 91.00 204 ALA A N 1
ATOM 1413 C CA . ALA A 1 204 ? 24.092 5.478 -37.314 1.00 91.00 204 ALA A CA 1
ATOM 1414 C C . ALA A 1 204 ? 25.109 6.024 -38.331 1.00 91.00 204 ALA A C 1
ATOM 1416 O O . ALA A 1 204 ? 26.307 5.755 -38.232 1.00 91.00 204 ALA A O 1
ATOM 1417 N N . THR A 1 205 ? 24.637 6.828 -39.286 1.00 94.12 205 THR A N 1
ATOM 1418 C CA . THR A 1 205 ? 25.495 7.484 -40.284 1.00 94.12 205 THR A CA 1
ATOM 1419 C C . THR A 1 205 ? 25.896 8.877 -39.796 1.00 94.12 205 THR A C 1
ATOM 1421 O O . THR A 1 205 ? 25.054 9.628 -39.303 1.00 94.12 205 THR A O 1
ATOM 1424 N N . LEU A 1 206 ? 27.178 9.235 -39.935 1.00 96.38 206 LEU A N 1
ATOM 1425 C CA . LEU A 1 206 ? 27.706 10.554 -39.563 1.00 96.38 206 LEU A CA 1
ATOM 1426 C C . LEU A 1 206 ? 26.882 11.681 -40.216 1.00 96.38 206 LEU A C 1
ATOM 1428 O O . LEU A 1 206 ? 26.612 11.634 -41.415 1.00 96.38 206 LEU A O 1
ATOM 1432 N N . ASN A 1 207 ? 26.509 12.697 -39.432 1.00 94.25 207 ASN A N 1
ATOM 1433 C CA . ASN A 1 207 ? 25.692 13.848 -39.837 1.00 94.25 207 ASN A CA 1
ATOM 1434 C C . ASN A 1 207 ? 24.281 13.514 -40.365 1.00 94.25 207 ASN A C 1
ATOM 1436 O O . ASN A 1 207 ? 23.638 14.372 -40.970 1.00 94.25 207 ASN A O 1
ATOM 1440 N N . GLN A 1 208 ? 23.766 12.305 -40.116 1.00 94.38 208 GLN A N 1
ATOM 1441 C CA . GLN A 1 208 ? 22.403 11.913 -40.479 1.00 94.38 208 GLN A CA 1
ATOM 1442 C C . GLN A 1 208 ? 21.580 11.567 -39.234 1.00 94.38 208 GLN A C 1
ATOM 1444 O O . GLN A 1 208 ? 22.039 10.844 -38.350 1.00 94.38 208 GLN A O 1
ATOM 1449 N N . ALA A 1 209 ? 20.345 12.068 -39.169 1.00 91.19 209 ALA A N 1
ATOM 1450 C CA . ALA A 1 209 ? 19.451 11.762 -38.060 1.00 91.19 209 ALA A CA 1
ATOM 1451 C C . ALA A 1 209 ? 19.013 10.283 -38.084 1.00 91.19 209 ALA A C 1
ATOM 1453 O O . ALA A 1 209 ? 18.570 9.806 -39.133 1.00 91.19 209 ALA A O 1
ATOM 1454 N N . PRO A 1 210 ? 19.113 9.551 -36.959 1.00 90.38 210 PRO A N 1
ATOM 1455 C CA . PRO A 1 210 ? 18.680 8.162 -36.890 1.00 90.38 210 PRO A CA 1
ATOM 1456 C C . PRO A 1 210 ? 17.150 8.066 -36.818 1.00 90.38 210 PRO A C 1
ATOM 1458 O O . PRO A 1 210 ? 16.489 8.872 -36.169 1.00 90.38 210 PRO A O 1
ATOM 1461 N N . ASN A 1 211 ? 16.576 7.029 -37.425 1.00 90.75 211 ASN A N 1
ATOM 1462 C CA . ASN A 1 211 ? 15.148 6.704 -37.347 1.00 90.75 211 ASN A CA 1
ATOM 1463 C C . ASN A 1 211 ? 14.863 5.676 -36.236 1.00 90.75 211 ASN A C 1
ATOM 1465 O O . ASN A 1 211 ? 14.249 4.635 -36.470 1.00 90.75 211 ASN A O 1
ATOM 1469 N N . VAL A 1 212 ? 15.333 5.953 -35.016 1.00 94.69 212 VAL A N 1
ATOM 1470 C CA . VAL A 1 212 ? 15.224 5.031 -33.874 1.00 94.69 212 VAL A CA 1
ATOM 1471 C C . VAL A 1 212 ? 14.168 5.522 -32.891 1.00 94.69 212 VAL A C 1
ATOM 1473 O O . VAL A 1 212 ? 14.266 6.619 -32.344 1.00 94.69 212 VAL A O 1
ATOM 1476 N N . THR A 1 213 ? 13.176 4.675 -32.622 1.00 96.56 213 THR A N 1
ATOM 1477 C CA . THR A 1 213 ? 12.210 4.870 -31.536 1.00 96.56 213 THR A CA 1
ATOM 1478 C C . THR A 1 213 ? 1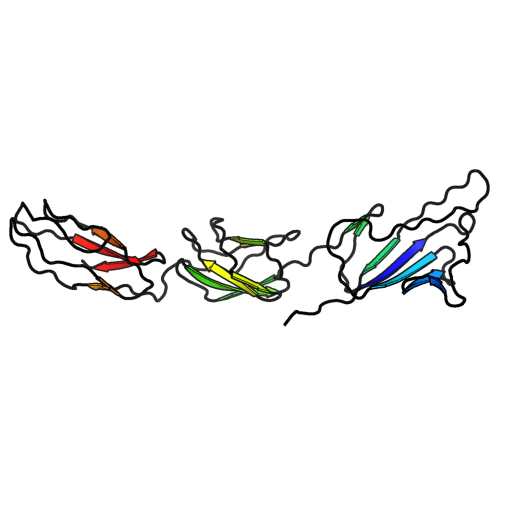2.284 3.688 -30.585 1.00 96.56 213 THR A C 1
ATOM 1480 O O . THR A 1 213 ? 12.074 2.545 -30.994 1.00 96.56 213 THR A O 1
ATOM 1483 N N . PHE A 1 214 ? 12.574 3.965 -29.318 1.00 97.50 214 PHE A N 1
ATOM 1484 C CA . PHE A 1 214 ? 12.499 2.979 -28.257 1.00 97.50 214 PHE A CA 1
ATOM 1485 C C . PHE A 1 214 ? 11.058 2.805 -27.795 1.00 97.50 214 PHE A C 1
ATOM 1487 O O . PHE A 1 214 ? 10.313 3.767 -27.618 1.00 97.50 214 PHE A O 1
ATOM 1494 N N . THR A 1 215 ? 10.678 1.553 -27.587 1.00 97.19 215 THR A N 1
ATOM 1495 C CA . THR A 1 215 ? 9.382 1.157 -27.035 1.00 97.19 215 THR A CA 1
ATOM 1496 C C . THR A 1 215 ? 9.605 0.200 -25.872 1.00 97.19 215 THR A C 1
ATOM 1498 O O . THR A 1 215 ? 10.673 -0.403 -25.744 1.00 97.19 215 THR A O 1
ATOM 1501 N N . ALA A 1 216 ? 8.610 0.082 -24.998 1.00 97.44 216 ALA A N 1
ATOM 1502 C CA . ALA A 1 216 ? 8.650 -0.826 -23.865 1.00 97.44 216 ALA A CA 1
ATOM 1503 C C . ALA A 1 216 ? 7.339 -1.608 -23.762 1.00 97.44 216 ALA A C 1
ATOM 1505 O O . ALA A 1 216 ? 6.271 -1.108 -24.119 1.00 97.44 216 ALA A O 1
ATOM 1506 N N . THR A 1 217 ? 7.441 -2.850 -23.298 1.00 95.75 217 THR A N 1
ATOM 1507 C CA . THR A 1 217 ? 6.308 -3.754 -23.058 1.00 95.75 217 THR A CA 1
ATOM 1508 C C . THR A 1 217 ? 6.446 -4.425 -21.692 1.00 95.75 217 THR A C 1
ATOM 1510 O O . THR A 1 217 ? 7.564 -4.576 -21.199 1.00 95.75 217 THR A O 1
ATOM 1513 N N . GLY A 1 218 ? 5.318 -4.840 -21.105 1.00 91.44 218 GLY A N 1
ATOM 1514 C CA . GLY A 1 218 ? 5.233 -5.344 -19.727 1.00 91.44 218 GLY A CA 1
ATOM 1515 C C . GLY A 1 218 ? 5.126 -4.219 -18.689 1.00 91.44 218 GLY A C 1
ATOM 1516 O O . GLY A 1 218 ? 5.558 -3.106 -18.942 1.00 91.44 218 GLY A O 1
ATOM 1517 N N . GLY A 1 219 ? 4.549 -4.490 -17.517 1.00 87.94 219 GLY A N 1
ATOM 1518 C CA . GLY A 1 219 ? 4.270 -3.443 -16.521 1.00 87.94 219 GLY A CA 1
ATOM 1519 C C . GLY A 1 219 ? 3.112 -2.519 -16.923 1.00 87.94 219 GLY A C 1
ATOM 1520 O O . GLY A 1 219 ? 2.236 -2.916 -17.697 1.00 87.94 219 GLY A O 1
ATOM 1521 N N . THR A 1 220 ? 3.099 -1.299 -16.379 1.00 85.88 220 THR A N 1
ATOM 1522 C CA . THR A 1 220 ? 1.996 -0.333 -16.538 1.00 85.88 220 THR A CA 1
ATOM 1523 C C . THR A 1 220 ? 2.469 0.947 -17.224 1.00 85.88 220 THR A C 1
ATOM 1525 O O . THR A 1 220 ? 3.255 1.706 -16.663 1.00 85.88 220 THR A O 1
ATOM 1528 N N . GLY A 1 221 ? 1.960 1.235 -18.425 1.00 86.69 221 GLY A N 1
ATOM 1529 C CA . GLY A 1 221 ? 2.237 2.505 -19.105 1.00 86.69 221 GLY A CA 1
ATOM 1530 C C . GLY A 1 221 ? 1.651 3.729 -18.370 1.00 86.69 221 GLY A C 1
ATOM 1531 O O . GLY A 1 221 ? 0.735 3.575 -17.562 1.00 86.69 221 GLY A O 1
ATOM 1532 N N . PRO A 1 222 ? 2.114 4.957 -18.673 1.00 93.25 222 PRO A N 1
ATOM 1533 C CA . PRO A 1 222 ? 3.118 5.302 -19.684 1.00 93.25 222 PRO A CA 1
ATOM 1534 C C . PRO A 1 222 ? 4.558 4.977 -19.253 1.00 93.25 222 PRO A C 1
ATOM 1536 O O . PRO A 1 222 ? 4.871 4.961 -18.066 1.00 93.25 222 PRO A O 1
ATOM 1539 N N . TYR A 1 223 ? 5.442 4.759 -20.233 1.00 95.62 223 TYR A N 1
ATOM 1540 C CA . TYR A 1 223 ? 6.869 4.515 -19.995 1.00 95.62 223 TYR A CA 1
ATOM 1541 C C . TYR A 1 223 ? 7.698 5.784 -20.191 1.00 95.62 223 TYR A C 1
ATOM 1543 O O . TYR A 1 223 ? 7.418 6.582 -21.086 1.00 95.62 223 TYR A O 1
ATOM 1551 N N . GLN A 1 224 ? 8.754 5.928 -19.396 1.00 96.75 224 GLN A N 1
ATOM 1552 C CA . GLN A 1 224 ? 9.766 6.969 -19.543 1.00 96.75 224 GLN A CA 1
ATOM 1553 C C . GLN A 1 224 ? 11.124 6.348 -19.865 1.00 96.75 224 GLN A C 1
ATOM 1555 O O . GLN A 1 224 ? 11.572 5.428 -19.176 1.00 96.75 224 GLN A O 1
ATOM 1560 N N . PHE A 1 225 ? 11.790 6.875 -20.892 1.00 98.00 225 PHE A N 1
ATOM 1561 C CA . PHE A 1 225 ? 13.093 6.386 -21.341 1.00 98.00 225 PHE A CA 1
ATOM 1562 C C . PHE A 1 225 ? 14.243 7.246 -20.815 1.00 98.00 225 PHE A C 1
ATOM 1564 O O . PHE A 1 225 ? 14.176 8.472 -20.813 1.00 98.00 225 PHE A O 1
ATOM 1571 N N . THR A 1 226 ? 15.315 6.596 -20.367 1.00 97.56 226 THR A N 1
ATOM 1572 C CA . THR A 1 226 ? 16.550 7.244 -19.898 1.00 97.56 226 THR A CA 1
ATOM 1573 C C . THR A 1 226 ? 17.772 6.418 -20.296 1.00 97.56 226 THR A C 1
ATOM 1575 O O . THR A 1 226 ? 17.648 5.237 -20.619 1.00 97.56 226 THR A O 1
ATOM 1578 N N . LEU A 1 227 ? 18.964 7.017 -20.258 1.00 96.88 227 LEU A N 1
ATOM 1579 C CA . LEU A 1 227 ? 20.216 6.260 -20.306 1.00 96.88 227 LEU A CA 1
ATOM 1580 C C . LEU A 1 227 ? 20.555 5.774 -18.895 1.00 96.88 227 LEU A C 1
ATOM 1582 O O . LEU A 1 227 ? 20.573 6.567 -17.954 1.00 96.88 227 LEU A O 1
ATOM 1586 N N . SER A 1 228 ? 20.818 4.477 -18.749 1.00 96.81 228 SER A N 1
ATOM 1587 C CA . SER A 1 228 ? 21.271 3.878 -17.487 1.00 96.81 228 SER A CA 1
ATOM 1588 C C . SER A 1 228 ? 22.780 3.665 -17.435 1.00 96.81 228 SER A C 1
ATOM 1590 O O . SER A 1 228 ? 23.322 3.531 -16.341 1.00 96.81 228 SER A O 1
ATOM 1592 N N . ALA A 1 229 ? 23.449 3.591 -18.587 1.00 96.19 229 ALA A N 1
ATOM 1593 C CA . ALA A 1 229 ? 24.898 3.455 -18.693 1.00 96.19 229 ALA A CA 1
ATOM 1594 C C . ALA A 1 229 ? 25.387 3.949 -20.062 1.00 96.19 229 ALA A C 1
ATOM 1596 O O . ALA A 1 229 ? 24.624 3.951 -21.032 1.00 96.19 229 ALA A O 1
ATOM 1597 N N . GLY A 1 230 ? 26.667 4.319 -20.137 1.00 95.69 230 GLY A N 1
ATOM 1598 C CA . GLY A 1 230 ? 27.323 4.774 -21.362 1.00 95.69 230 GLY A CA 1
ATOM 1599 C C . GLY A 1 230 ? 26.881 6.157 -21.843 1.00 95.69 230 GLY A C 1
ATOM 1600 O O . GLY A 1 230 ? 26.144 6.875 -21.165 1.00 95.69 230 GLY A O 1
ATOM 1601 N N . ASN A 1 231 ? 27.354 6.533 -23.029 1.00 94.06 231 ASN A N 1
ATOM 1602 C CA . ASN A 1 231 ? 27.105 7.840 -23.628 1.00 94.06 231 ASN A CA 1
ATOM 1603 C C . ASN A 1 231 ? 26.637 7.667 -25.070 1.00 94.06 231 ASN A C 1
ATOM 1605 O O . ASN A 1 231 ? 27.144 6.817 -25.800 1.00 94.06 231 ASN A O 1
ATOM 1609 N N . LEU A 1 232 ? 25.687 8.503 -25.487 1.00 94.12 232 LEU A N 1
ATOM 1610 C CA . LEU A 1 232 ? 25.336 8.612 -26.897 1.00 94.12 232 LEU A CA 1
ATOM 1611 C C . LEU A 1 232 ? 26.477 9.293 -27.674 1.00 94.12 232 LEU A C 1
ATOM 1613 O O . LEU A 1 232 ? 27.189 10.122 -27.098 1.00 94.12 232 LEU A O 1
ATOM 1617 N N . PRO A 1 233 ? 26.625 9.001 -28.980 1.00 95.50 233 PRO A N 1
ATOM 1618 C CA . PRO A 1 233 ? 27.455 9.801 -29.872 1.00 95.50 233 PRO A CA 1
ATOM 1619 C C . PRO A 1 233 ? 27.130 11.297 -29.762 1.00 95.50 233 PRO A C 1
ATOM 1621 O O . PRO A 1 233 ? 25.962 11.678 -29.643 1.00 95.50 233 PRO A O 1
ATOM 1624 N N . ASN A 1 234 ? 28.152 12.155 -29.851 1.00 96.38 234 ASN A N 1
ATOM 1625 C CA . ASN A 1 234 ? 27.965 13.607 -29.813 1.00 96.38 234 ASN A CA 1
ATOM 1626 C C . ASN A 1 234 ? 26.928 14.053 -30.852 1.00 96.38 234 ASN A C 1
ATOM 1628 O O . ASN A 1 234 ? 27.010 13.655 -32.010 1.00 96.38 234 ASN A O 1
ATOM 1632 N N . GLY A 1 235 ? 25.978 14.896 -30.440 1.00 94.94 235 GLY A N 1
ATOM 1633 C CA . GLY A 1 235 ? 24.902 15.398 -31.301 1.00 94.94 235 GLY A CA 1
ATOM 1634 C C . GLY A 1 235 ? 23.631 14.543 -31.313 1.00 94.94 235 GLY A C 1
ATOM 1635 O O . GLY A 1 235 ? 22.632 14.981 -31.881 1.00 94.94 235 GLY A O 1
ATOM 1636 N N . LEU A 1 236 ? 23.624 13.380 -30.649 1.00 96.19 236 LEU A N 1
ATOM 1637 C CA . LEU A 1 236 ? 22.411 12.604 -30.383 1.00 96.19 236 LEU A CA 1
ATOM 1638 C C . LEU A 1 236 ? 21.846 12.881 -28.988 1.00 96.19 236 LEU A C 1
ATOM 1640 O O . LEU A 1 236 ? 22.563 13.195 -28.039 1.00 96.19 236 LEU A O 1
ATOM 1644 N N . THR A 1 237 ? 20.530 12.756 -28.856 1.00 95.50 237 THR A N 1
ATOM 1645 C CA . THR A 1 237 ? 19.809 12.891 -27.586 1.00 95.50 237 THR A CA 1
ATOM 1646 C C . THR A 1 237 ? 18.709 11.839 -27.505 1.00 95.50 237 THR A C 1
ATOM 1648 O O . THR A 1 237 ? 18.061 11.539 -28.508 1.00 95.50 237 THR A O 1
ATOM 1651 N N . LEU A 1 238 ? 18.495 11.290 -26.306 1.00 96.81 238 LEU A N 1
ATOM 1652 C CA . LEU A 1 238 ? 17.367 10.420 -25.978 1.00 96.81 238 LEU A CA 1
ATOM 1653 C C . LEU A 1 238 ? 16.416 11.165 -25.024 1.00 96.81 238 LEU A C 1
ATOM 1655 O O . LEU A 1 238 ? 16.681 11.217 -23.822 1.00 96.81 238 LEU A O 1
ATOM 1659 N N . PRO A 1 239 ? 15.328 11.759 -25.538 1.00 96.19 239 PRO A N 1
ATOM 1660 C CA . PRO A 1 239 ? 14.246 12.298 -24.728 1.00 96.19 239 PRO A CA 1
ATOM 1661 C C . PRO A 1 239 ? 13.474 11.187 -24.002 1.00 96.19 239 PRO A C 1
ATOM 1663 O O . PRO A 1 239 ? 13.478 10.024 -24.414 1.00 96.19 239 PRO A O 1
ATOM 1666 N N . THR A 1 240 ? 12.714 11.565 -22.972 1.00 96.75 240 THR A N 1
ATOM 1667 C CA . THR A 1 240 ? 11.884 10.633 -22.187 1.00 96.75 240 THR A CA 1
ATOM 1668 C C . THR A 1 240 ? 10.772 9.961 -22.989 1.00 96.75 240 THR A C 1
ATOM 1670 O O . THR A 1 240 ? 10.279 8.922 -22.561 1.00 96.75 240 THR A O 1
ATOM 1673 N N . SER A 1 241 ? 10.414 10.505 -24.159 1.00 94.75 241 SER A N 1
ATOM 1674 C CA . SER A 1 241 ? 9.462 9.911 -25.107 1.00 94.75 241 SER A CA 1
ATOM 1675 C C . SER A 1 241 ? 9.983 8.651 -25.805 1.00 94.75 241 SER A C 1
ATOM 1677 O O . SER A 1 241 ? 9.194 7.939 -26.419 1.00 94.75 241 SER A O 1
ATOM 1679 N N . GLY A 1 242 ? 11.292 8.381 -25.748 1.00 95.94 242 GLY A N 1
ATOM 1680 C CA . GLY A 1 242 ? 11.919 7.231 -26.403 1.00 95.94 242 GLY A CA 1
ATOM 1681 C C . GLY A 1 242 ? 12.294 7.452 -27.871 1.00 95.94 242 GLY A C 1
ATOM 1682 O O . GLY A 1 242 ? 12.937 6.589 -28.461 1.00 95.94 242 GLY A O 1
ATOM 1683 N N . VAL A 1 243 ? 11.958 8.593 -28.479 1.00 95.94 243 VAL A N 1
ATOM 1684 C CA . VAL A 1 243 ? 12.335 8.898 -29.873 1.00 95.94 243 VAL A CA 1
ATOM 1685 C C . VAL A 1 243 ? 13.721 9.535 -29.898 1.00 95.94 243 VAL A C 1
ATOM 1687 O O . VAL A 1 243 ? 13.875 10.664 -29.444 1.00 95.94 243 VAL A O 1
ATOM 1690 N N . MET A 1 244 ? 14.731 8.839 -30.422 1.00 95.56 244 MET A N 1
ATOM 1691 C CA . MET A 1 244 ? 16.084 9.395 -30.514 1.00 95.56 244 MET A CA 1
ATOM 1692 C C . MET A 1 244 ? 16.120 10.544 -31.532 1.00 95.56 244 MET A C 1
ATOM 1694 O O . MET A 1 244 ? 15.605 10.416 -32.640 1.00 95.56 244 MET A O 1
ATOM 1698 N N . THR A 1 245 ? 16.747 11.662 -31.166 1.00 94.62 245 THR A N 1
ATOM 1699 C CA . THR A 1 245 ? 16.817 12.876 -31.998 1.00 94.62 245 THR A CA 1
ATOM 1700 C C . THR A 1 245 ? 18.249 13.373 -32.172 1.00 94.62 245 THR A C 1
ATOM 1702 O O . THR A 1 245 ? 19.129 13.032 -31.381 1.00 94.62 245 THR A O 1
ATOM 1705 N N . GLY A 1 246 ? 18.460 14.250 -33.157 1.00 95.25 246 GLY A N 1
ATOM 1706 C CA . GLY A 1 246 ? 19.757 14.860 -33.462 1.00 95.25 246 GLY A CA 1
ATOM 1707 C C . GLY A 1 246 ? 20.517 14.109 -34.555 1.00 95.25 246 GLY A C 1
ATOM 1708 O O . GLY A 1 246 ? 19.937 13.271 -35.238 1.00 95.25 246 GLY A O 1
ATOM 1709 N N . ALA A 1 247 ? 21.801 14.415 -34.734 1.00 95.31 247 ALA A N 1
ATOM 1710 C CA . ALA A 1 247 ? 22.672 13.744 -35.699 1.00 95.31 247 ALA A CA 1
ATOM 1711 C C . ALA A 1 247 ? 24.075 13.556 -35.100 1.00 95.31 247 ALA A C 1
ATOM 1713 O O . ALA A 1 247 ? 24.587 14.483 -34.469 1.00 95.31 247 ALA A O 1
ATOM 1714 N N . PRO A 1 248 ? 24.714 12.388 -35.285 1.00 96.06 248 PRO A N 1
ATOM 1715 C CA . PRO A 1 248 ? 26.036 12.137 -34.736 1.00 96.06 248 PRO A CA 1
ATOM 1716 C C . PRO A 1 248 ? 27.083 12.998 -35.455 1.00 96.06 248 PRO A C 1
ATOM 1718 O O . PRO A 1 248 ? 27.135 13.004 -36.684 1.00 96.06 248 PRO A O 1
ATOM 1721 N N . THR A 1 249 ? 27.937 13.692 -34.704 1.00 96.94 249 THR A N 1
ATOM 1722 C CA . THR A 1 249 ? 29.010 14.557 -35.241 1.00 96.94 249 THR A CA 1
ATOM 1723 C C . THR A 1 249 ? 30.400 13.933 -35.146 1.00 96.94 249 THR A C 1
ATOM 1725 O O . THR A 1 249 ? 31.364 14.469 -35.689 1.00 96.94 249 THR A O 1
ATOM 1728 N N . VAL A 1 250 ? 30.513 12.784 -34.476 1.00 94.88 250 VAL A N 1
ATOM 1729 C CA . VAL A 1 250 ? 31.760 12.033 -34.309 1.00 94.88 250 VAL A CA 1
ATOM 1730 C C . VAL A 1 250 ? 31.503 10.576 -34.668 1.00 94.88 250 VAL A C 1
ATOM 1732 O O . VAL A 1 250 ? 30.590 9.951 -34.129 1.00 94.88 250 VAL A O 1
ATOM 1735 N N . ALA A 1 251 ? 32.313 10.032 -35.576 1.00 93.25 251 ALA A N 1
ATOM 1736 C CA . ALA A 1 251 ? 32.286 8.613 -35.905 1.00 93.25 251 ALA A CA 1
ATOM 1737 C C . ALA A 1 251 ? 33.026 7.809 -34.827 1.00 93.25 251 ALA A C 1
ATOM 1739 O O . ALA A 1 251 ? 34.103 8.200 -34.379 1.00 93.25 251 ALA A O 1
ATOM 1740 N N . GLY A 1 252 ? 32.457 6.679 -34.421 1.00 93.38 252 GLY A N 1
ATOM 1741 C CA . GLY A 1 252 ? 33.047 5.802 -33.417 1.00 93.38 252 GLY A CA 1
ATOM 1742 C C . GLY A 1 252 ? 32.047 4.776 -32.902 1.00 93.38 252 GLY A C 1
ATOM 1743 O O . GLY A 1 252 ? 30.861 4.830 -33.228 1.00 93.38 252 GLY A O 1
ATOM 1744 N N . THR A 1 253 ? 32.535 3.849 -32.083 1.00 94.31 253 THR A N 1
ATOM 1745 C CA . THR A 1 253 ? 31.687 2.887 -31.375 1.00 94.31 253 THR A CA 1
ATOM 1746 C C . THR A 1 253 ? 31.303 3.462 -30.022 1.00 94.31 253 THR A C 1
ATOM 1748 O O . THR A 1 253 ? 32.170 3.767 -29.205 1.00 94.31 253 THR A O 1
ATOM 1751 N N . PHE A 1 254 ? 30.001 3.578 -29.776 1.00 94.38 254 PHE A N 1
ATOM 1752 C CA . PHE A 1 254 ? 29.448 4.084 -28.526 1.00 94.38 254 PHE A CA 1
ATOM 1753 C C . PHE A 1 254 ? 28.536 3.017 -27.931 1.00 94.38 254 PHE A C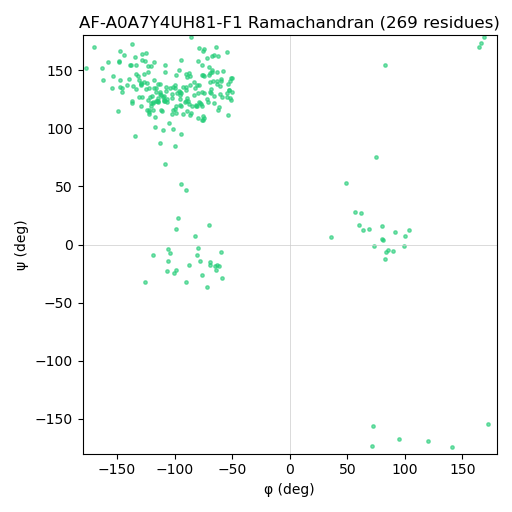 1
ATOM 1755 O O . PHE A 1 254 ? 27.525 2.664 -28.532 1.00 94.38 254 PHE A O 1
ATOM 1762 N N . ASN A 1 255 ? 28.904 2.503 -26.758 1.00 95.25 255 ASN A N 1
ATOM 1763 C CA . ASN A 1 255 ? 28.076 1.560 -26.014 1.00 95.25 255 ASN A CA 1
ATOM 1764 C C . ASN A 1 255 ? 27.241 2.338 -24.999 1.00 95.25 255 ASN A C 1
ATOM 1766 O O . ASN A 1 255 ? 27.783 3.151 -24.246 1.00 95.25 255 ASN A O 1
ATOM 1770 N N . PHE A 1 256 ? 25.938 2.083 -24.967 1.00 96.12 256 PHE A N 1
ATOM 1771 C CA . PHE A 1 256 ? 25.018 2.696 -24.020 1.00 96.12 256 PHE A CA 1
ATOM 1772 C C . PHE A 1 256 ? 23.889 1.731 -23.678 1.00 96.12 256 PHE A C 1
ATOM 1774 O O . PHE A 1 256 ? 23.579 0.825 -24.439 1.00 96.12 256 PHE A O 1
ATOM 1781 N N . THR A 1 257 ? 23.259 1.938 -22.528 1.00 97.44 257 THR A N 1
ATOM 1782 C CA . THR A 1 257 ? 22.135 1.120 -22.070 1.00 97.44 257 THR A CA 1
ATOM 1783 C C . THR A 1 257 ? 20.910 1.999 -21.916 1.00 97.44 257 THR A C 1
ATOM 1785 O O . THR A 1 257 ? 20.924 2.962 -21.143 1.00 97.44 257 THR A O 1
ATOM 1788 N N . VAL A 1 258 ? 19.837 1.659 -22.625 1.00 98.00 258 VAL A N 1
ATOM 1789 C CA . VAL A 1 258 ? 18.535 2.318 -22.498 1.00 98.00 258 VAL A CA 1
ATOM 1790 C C . VAL A 1 258 ? 17.742 1.659 -21.385 1.00 98.00 258 VAL A C 1
ATOM 1792 O O . VAL A 1 258 ? 17.694 0.436 -21.268 1.00 98.00 258 VAL A O 1
ATOM 1795 N N . ARG A 1 259 ? 17.093 2.486 -20.576 1.00 97.75 259 ARG A N 1
ATOM 1796 C CA . ARG A 1 259 ? 16.211 2.084 -19.490 1.00 97.75 259 ARG A CA 1
ATOM 1797 C C . ARG A 1 259 ? 14.819 2.620 -19.742 1.00 97.75 259 ARG A C 1
ATOM 1799 O O . ARG A 1 259 ? 14.667 3.821 -19.955 1.00 97.75 259 ARG A O 1
ATOM 1806 N N . ALA A 1 260 ? 13.830 1.740 -19.680 1.00 97.69 260 ALA A N 1
ATOM 1807 C CA . ALA A 1 260 ? 12.429 2.117 -19.607 1.00 97.69 260 ALA A CA 1
ATOM 1808 C C . ALA A 1 260 ? 11.946 1.961 -18.167 1.00 97.69 260 ALA A C 1
ATOM 1810 O O . ALA A 1 260 ? 12.143 0.905 -17.564 1.00 97.69 260 ALA A O 1
ATOM 1811 N N . ARG A 1 261 ? 11.315 3.008 -17.641 1.00 94.19 261 ARG A N 1
ATOM 1812 C CA . ARG A 1 261 ? 10.631 3.013 -16.348 1.00 94.19 261 ARG A CA 1
ATOM 1813 C C . ARG A 1 261 ? 9.132 3.142 -16.583 1.00 94.19 261 ARG A C 1
ATOM 1815 O O . ARG A 1 261 ? 8.722 4.024 -17.333 1.00 94.19 261 ARG A O 1
ATOM 1822 N N . ASP A 1 262 ? 8.335 2.271 -15.985 1.00 92.38 262 ASP A N 1
ATOM 1823 C CA . ASP A 1 262 ? 6.873 2.308 -16.087 1.00 92.38 262 ASP A CA 1
ATOM 1824 C C . ASP A 1 262 ? 6.242 3.258 -15.040 1.00 92.38 262 ASP A C 1
ATOM 1826 O O . ASP A 1 262 ? 6.946 3.859 -14.220 1.00 92.38 262 ASP A O 1
ATOM 1830 N N . ALA A 1 263 ? 4.915 3.409 -15.052 1.00 85.12 263 ALA A N 1
ATOM 1831 C CA . ALA A 1 263 ? 4.184 4.281 -14.122 1.00 85.12 263 ALA A CA 1
ATOM 1832 C C . ALA A 1 263 ? 4.289 3.841 -12.647 1.00 85.12 263 ALA A C 1
ATOM 1834 O O . ALA A 1 263 ? 4.126 4.655 -11.738 1.00 85.12 263 ALA A O 1
ATOM 1835 N N . ASN A 1 264 ? 4.601 2.565 -12.419 1.00 82.31 264 ASN A N 1
ATOM 1836 C CA . ASN A 1 264 ? 4.714 1.919 -11.114 1.00 82.31 264 ASN A CA 1
ATOM 1837 C C . ASN A 1 264 ? 6.170 1.819 -10.639 1.00 82.31 264 ASN A C 1
ATOM 1839 O O . ASN A 1 264 ? 6.476 1.127 -9.661 1.00 82.31 264 ASN A O 1
ATOM 1843 N N . ASN A 1 265 ? 7.068 2.557 -11.300 1.00 86.38 265 ASN A N 1
ATOM 1844 C CA . ASN A 1 265 ? 8.484 2.648 -10.980 1.00 86.38 265 ASN A CA 1
ATOM 1845 C C . ASN A 1 265 ? 9.279 1.357 -11.253 1.00 86.38 265 ASN A C 1
ATOM 1847 O O . ASN A 1 265 ? 10.427 1.248 -10.810 1.00 86.38 265 ASN A O 1
ATOM 1851 N N . CYS A 1 266 ? 8.690 0.407 -11.979 1.00 89.50 266 CYS A N 1
ATOM 1852 C CA . CYS A 1 266 ? 9.358 -0.792 -12.461 1.00 89.50 266 CYS A CA 1
ATOM 1853 C C . CYS A 1 266 ? 10.261 -0.452 -13.636 1.00 89.50 266 CYS A C 1
ATOM 1855 O O . CYS A 1 266 ? 9.940 0.424 -14.438 1.00 89.50 266 CYS A O 1
ATOM 1857 N N . GLU A 1 267 ? 11.390 -1.152 -13.752 1.00 93.12 267 GLU A N 1
ATOM 1858 C CA . GLU A 1 267 ? 12.382 -0.867 -14.786 1.00 93.12 267 GLU A CA 1
ATOM 1859 C C . GLU A 1 267 ? 12.741 -2.095 -15.616 1.00 93.12 267 GLU A C 1
ATOM 1861 O O . GLU A 1 267 ? 12.803 -3.217 -15.115 1.00 93.12 267 GLU A O 1
ATOM 1866 N N . GLY A 1 268 ? 13.025 -1.849 -16.892 1.00 95.31 268 GLY A N 1
ATOM 1867 C CA . GLY A 1 268 ? 13.689 -2.783 -17.792 1.00 95.31 268 GLY A CA 1
ATOM 1868 C C . GLY A 1 268 ? 14.820 -2.072 -18.521 1.00 95.31 268 GLY A C 1
ATOM 1869 O O . GLY A 1 268 ? 14.713 -0.882 -18.832 1.00 95.31 268 GLY A O 1
ATOM 1870 N N . THR A 1 269 ? 15.912 -2.781 -18.791 1.00 96.81 269 THR A N 1
ATOM 1871 C CA . THR A 1 269 ? 17.075 -2.229 -19.493 1.00 96.81 269 THR A CA 1
ATOM 1872 C C . THR A 1 269 ? 17.414 -3.027 -20.747 1.00 96.81 269 THR A C 1
ATOM 1874 O O . THR A 1 269 ? 17.120 -4.219 -20.861 1.00 96.81 269 THR A O 1
ATOM 1877 N N . ARG A 1 270 ? 18.036 -2.349 -21.711 1.00 97.06 270 ARG A N 1
ATOM 1878 C CA . ARG A 1 270 ? 18.606 -2.931 -22.928 1.00 97.06 270 ARG A CA 1
ATOM 1879 C C . ARG A 1 270 ? 19.964 -2.294 -23.182 1.00 97.06 270 ARG A C 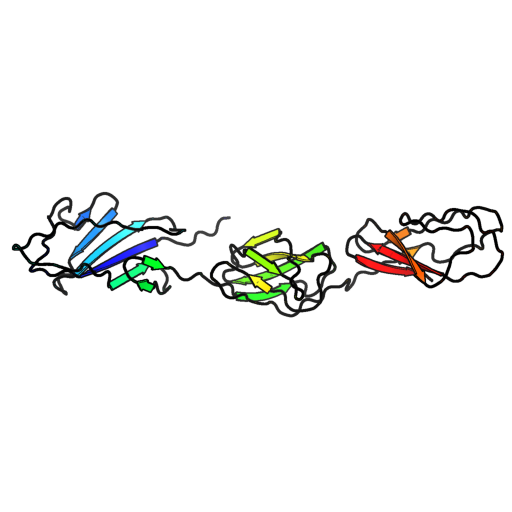1
ATOM 1881 O O . ARG A 1 270 ? 20.037 -1.070 -23.280 1.00 97.06 270 ARG A O 1
ATOM 1888 N N . ALA A 1 271 ? 21.003 -3.122 -23.237 1.00 92.88 271 ALA A N 1
ATOM 1889 C CA . ALA A 1 271 ? 22.349 -2.742 -23.662 1.00 92.88 271 ALA A CA 1
ATOM 1890 C C . ALA A 1 271 ? 22.527 -2.971 -25.165 1.00 92.88 271 ALA A C 1
ATOM 1892 O O . ALA A 1 271 ? 21.783 -3.826 -25.703 1.00 92.88 271 ALA A O 1
#

Secondary structure (DSSP, 8-state):
-------EEEEEEEE--TTT-----TT--TTSEETTTEEEEE-TTSTTEEEEEEEE-S---SSS-S----------TT-----EEEEEEESSS---EEETTEEEPPP---EEEEEESSEE-TT-EEEEEEES-TT--EEE-TTSPBPEEEEE-SSEEEEE--TT--SEEEEEE-TTS--EEEEEEEES-TT---EEE-SS-PPPPTTS----B-EEESSSSPPEEEEEEE-PPTTEE--TTSB-EE---S-S---EEEEEE-TTS-EEEE-

Radius of gyration: 34.78 Å; Cα contacts (8 Å, |Δi|>4): 593; chains: 1; bounding box: 81×33×97 Å